Protein 3M86 (pdb70)

Solvent-accessible surface area: 12672 Å² total; per-residue (Å²): 126,101,160,66,31,88,39,98,4,36,57,186,60,50,141,33,81,35,125,6,57,103,76,8,30,0,48,0,48,0,111,8,34,66,107,49,40,33,48,14,106,35,56,35,37,22,79,14,0,36,44,57,86,56,43,98,123,73,46,83,52,82,76,73,137,66,36,87,34,9,29,38,27,0,18,0,103,7,93,111,83,32,114,9,64,0,122,4,13,29,36,91,120,102,83,76,51,56,69,59,117,151,63,5,34,1,40,0,40,4,98,126,102,170,63,35,82,38,82,4,39,42,89,59,37,149,36,76,37,128,7,58,79,102,8,35,0,48,1,46,0,140,17,73,56,104,50,39,30,44,12,77,43,53,40,50,49,74,17,1,39,68,65,88,69,39,101,86,51,61,183,120,56,39,17,33,8,0,20,0,111,2,78,106,96,36,101,14,56,0,118,5,6,29,34,94,108,238,60,134,43,138,101,53,117,105,69,1,42,2,34,0,39,4,228

Structure (mmCIF, N/CA/C/O backbone):
data_3M86
#
_entry.id   3M86
#
_cell.length_a   56.523
_cell.length_b   60.122
_cell.length_c   61.350
_cell.angle_alpha   90.000
_cell.angle_beta   90.000
_cell.angle_gamma   90.000
#
_symmetry.space_group_name_H-M   'P 2 21 21'
#
loop_
_entity.id
_entity.type
_entity.pdbx_description
1 polymer Amoebiasin-2
2 non-polymer 'CHLORIDE ION'
3 non-polymer 'PENTAETHYLENE GLYCOL'
4 non-polymer 'SULFATE ION'
5 water water
#
loop_
_atom_site.group_PDB
_atom_site.id
_atom_site.type_symbol
_atom_site.label_atom_id
_atom_site.label_alt_id
_atom_site.label_comp_id
_atom_site.label_asym_id
_atom_site.label_entity_id
_atom_site.label_seq_id
_atom_site.pdbx_PDB_ins_code
_atom_site.Cartn_x
_atom_site.Cartn_y
_atom_site.Cartn_z
_atom_site.occupancy
_atom_site.B_iso_or_equiv
_atom_site.auth_seq_id
_atom_site.auth_comp_id
_atom_site.auth_asym_id
_atom_site.auth_atom_id
_atom_site.pdbx_PDB_model_num
ATOM 1 N N . GLY A 1 1 ? -48.079 23.658 8.746 1.00 38.78 -4 GLY A N 1
ATOM 2 C CA . GLY A 1 1 ? -46.995 22.717 8.539 1.00 38.34 -4 GLY A CA 1
ATOM 3 C C . GLY A 1 1 ? -47.451 21.275 8.659 1.00 38.05 -4 GLY A C 1
ATOM 4 O O . GLY A 1 1 ? -48.506 21.001 9.234 1.00 37.92 -4 GLY A O 1
ATOM 5 N N . PRO A 1 2 ? -46.660 20.342 8.103 1.00 30.15 -3 PRO A N 1
ATOM 6 C CA . PRO A 1 2 ? -46.969 18.915 8.196 1.00 25.96 -3 PRO A CA 1
ATOM 7 C C . PRO A 1 2 ? -46.307 18.250 9.398 1.00 24.55 -3 PRO A C 1
ATOM 8 O O . PRO A 1 2 ? -45.509 18.872 10.114 1.00 21.61 -3 PRO A O 1
ATOM 12 N N . HIS A 1 3 ? -46.654 16.989 9.629 1.00 23.07 -2 HIS A N 1
ATOM 13 C CA . HIS A 1 3 ? -45.983 16.194 10.648 1.00 24.62 -2 HIS A CA 1
ATOM 14 C C . HIS A 1 3 ? -44.486 16.250 10.374 1.00 28.39 -2 HIS A C 1
ATOM 15 O O . HIS A 1 3 ? -43.670 16.500 11.264 1.00 25.32 -2 HIS A O 1
ATOM 22 N N . MET A 1 4 ? -44.153 16.037 9.110 1.00 15.38 -1 MET A N 1
ATOM 23 C CA . MET A 1 4 ? -42.792 15.996 8.625 1.00 13.87 -1 MET A CA 1
ATOM 24 C C . MET A 1 4 ? -42.828 16.022 7.096 1.00 12.50 -1 MET A C 1
ATOM 25 O O . MET A 1 4 ? -43.865 15.755 6.491 1.00 13.78 -1 MET A O 1
ATOM 30 N N . ALA A 1 5 ? -41.706 16.370 6.482 1.00 11.02 17 ALA A N 1
ATOM 31 C CA . ALA A 1 5 ? -41.595 16.371 5.031 1.00 9.92 17 ALA A CA 1
ATOM 32 C C . ALA A 1 5 ? -40.357 15.618 4.627 1.00 9.80 17 ALA A C 1
ATOM 33 O O . ALA A 1 5 ? -39.357 15.615 5.353 1.00 11.19 17 ALA A O 1
ATOM 35 N N . ILE A 1 6 ? -40.439 14.962 3.475 1.00 9.04 18 ILE A N 1
ATOM 36 C CA . ILE A 1 6 ? -39.291 14.281 2.895 1.00 9.70 18 ILE A CA 1
ATOM 37 C C . ILE A 1 6 ? -38.887 15.078 1.668 1.00 10.68 18 ILE A C 1
ATOM 38 O O . ILE A 1 6 ? -39.718 15.331 0.793 1.00 10.21 18 ILE A O 1
ATOM 43 N N . HIS A 1 7 ? -37.628 15.503 1.615 1.00 9.68 19 HIS A N 1
ATOM 44 C CA . HIS A 1 7 ? -37.182 16.348 0.513 1.00 8.96 19 HIS A CA 1
ATOM 45 C C . HIS A 1 7 ? -36.289 15.557 -0.406 1.00 8.61 19 HIS A C 1
ATOM 46 O O . HIS A 1 7 ? -35.305 14.986 0.045 1.00 11.56 19 HIS A O 1
ATOM 53 N N . ILE A 1 8 ? -36.642 15.532 -1.690 1.00 8.15 20 ILE A N 1
ATOM 54 C CA . ILE A 1 8 ? -35.907 14.710 -2.650 1.00 8.78 20 ILE A CA 1
ATOM 55 C C . ILE A 1 8 ? -34.904 15.580 -3.402 1.00 12.27 20 ILE A C 1
ATOM 56 O O . ILE A 1 8 ? -35.256 16.642 -3.927 1.00 12.48 20 ILE A O 1
ATOM 61 N N . LEU A 1 9 ? -33.648 15.146 -3.418 1.00 9.66 21 LEU A N 1
ATOM 62 C CA . L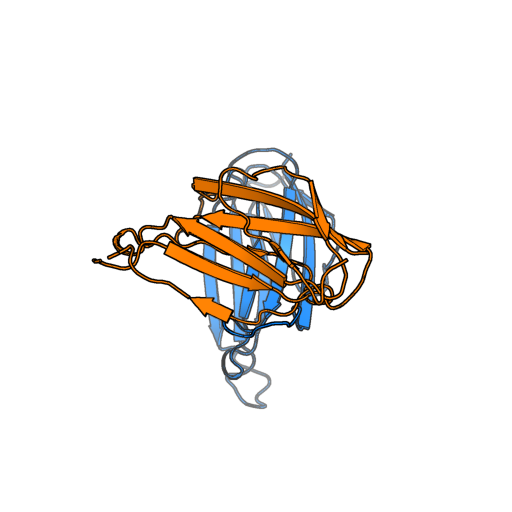EU A 1 9 ? -32.609 15.876 -4.140 1.00 8.09 21 LEU A CA 1
ATOM 63 C C . LEU A 1 9 ? -32.043 14.970 -5.216 1.00 9.42 21 LEU A C 1
ATOM 64 O O . LEU A 1 9 ? -31.794 13.791 -4.970 1.00 10.85 21 LEU A O 1
ATOM 69 N N . THR A 1 10 ? -31.857 15.528 -6.414 1.00 9.94 22 THR A N 1
ATOM 70 C CA . THR A 1 10 ? -31.263 14.787 -7.518 1.00 11.00 22 THR A CA 1
ATOM 71 C C . THR A 1 10 ? -30.085 15.558 -8.103 1.00 13.71 22 THR A C 1
ATOM 72 O O . THR A 1 10 ? -29.704 16.606 -7.593 1.00 11.33 22 THR A O 1
ATOM 76 N N . GLU A 1 11 ? -29.516 15.044 -9.184 1.00 11.16 23 GLU A N 1
ATOM 77 C CA . GLU A 1 11 ? -28.414 15.721 -9.856 1.00 13.22 23 GLU A CA 1
ATOM 78 C C . GLU A 1 11 ? -28.820 17.136 -10.244 1.00 14.49 23 GLU A C 1
ATOM 79 O O . GLU A 1 11 ? -27.989 18.043 -10.303 1.00 16.47 23 GLU A O 1
ATOM 85 N N . LYS A 1 12 ? -30.102 17.315 -10.521 1.00 11.89 24 LYS A N 1
ATOM 86 C CA . LYS A 1 12 ? -30.588 18.593 -11.033 1.00 13.73 24 LYS A CA 1
ATOM 87 C C . LYS A 1 12 ? -30.573 19.710 -9.990 1.00 18.84 24 LYS A C 1
ATOM 88 O O . LYS A 1 12 ? -30.635 20.894 -10.350 1.00 22.64 24 LYS A O 1
ATOM 94 N N . GLU A 1 13 ? -30.489 19.338 -8.714 1.00 14.76 25 GLU A N 1
ATOM 95 C CA . GLU A 1 13 ? -30.496 20.297 -7.602 1.00 14.08 25 GLU A CA 1
ATOM 96 C C . GLU A 1 13 ? -29.099 20.659 -7.108 1.00 13.31 25 GLU A C 1
ATOM 97 O O . GLU A 1 13 ? -28.933 21.208 -6.031 1.00 15.93 25 GLU A O 1
ATOM 103 N N . ASP A 1 14 ? -28.088 20.358 -7.914 1.00 13.97 26 ASP A N 1
ATOM 104 C CA . ASP A 1 14 ? -26.726 20.774 -7.596 1.00 13.85 26 ASP A CA 1
ATOM 105 C C . ASP A 1 14 ? -26.712 22.257 -7.209 1.00 18.83 26 ASP A C 1
ATOM 106 O O . ASP A 1 14 ? -27.290 23.094 -7.900 1.00 20.60 26 ASP A O 1
ATOM 111 N N . HIS A 1 15 ? -26.043 22.553 -6.099 1.00 16.11 27 HIS A N 1
ATOM 112 C CA . HIS A 1 15 ? -25.888 23.914 -5.574 1.00 16.54 27 HIS A CA 1
ATOM 113 C C . HIS A 1 15 ? -27.142 24.511 -4.934 1.00 20.50 27 HIS A C 1
ATOM 114 O O . HIS A 1 15 ? -27.159 25.696 -4.583 1.00 20.95 27 HIS A O 1
ATOM 121 N N . ALA A 1 16 ? -28.184 23.700 -4.775 1.00 18.16 28 ALA A N 1
ATOM 122 C CA . ALA A 1 16 ? -29.410 24.160 -4.126 1.00 17.61 28 ALA A CA 1
ATOM 123 C C . ALA A 1 16 ? -29.182 24.403 -2.645 1.00 20.18 28 ALA A C 1
ATOM 124 O O . ALA A 1 16 ? -28.291 23.801 -2.043 1.00 18.21 28 ALA A O 1
ATOM 126 N N . THR A 1 17 ? -29.982 25.301 -2.072 1.00 17.37 29 THR A N 1
ATOM 127 C CA . THR A 1 17 ? -30.079 25.426 -0.618 1.00 20.89 29 THR A CA 1
ATOM 128 C C . THR A 1 17 ? -31.468 24.997 -0.178 1.00 20.19 29 THR A C 1
ATOM 129 O O . THR A 1 17 ? -32.477 25.491 -0.689 1.00 22.90 29 THR A O 1
ATOM 133 N N . LEU A 1 18 ? -31.506 24.060 0.765 1.00 17.52 30 LEU A N 1
ATOM 134 C CA . LEU A 1 18 ? -32.740 23.481 1.252 1.00 21.32 30 LEU A CA 1
ATOM 135 C C . LEU A 1 18 ? -32.926 23.884 2.705 1.00 13.51 30 LEU A C 1
ATOM 136 O O . LEU A 1 18 ? -32.019 23.712 3.513 1.00 19.20 30 LEU A O 1
ATOM 141 N N . HIS A 1 19 ? -34.098 24.404 3.037 1.00 16.58 31 HIS A N 1
ATOM 142 C CA . HIS A 1 19 ? -34.444 24.649 4.423 1.00 21.75 31 HIS A CA 1
ATOM 143 C C . HIS A 1 19 ? -35.429 23.573 4.857 1.00 21.38 31 HIS A C 1
ATOM 144 O O . HIS A 1 19 ? -36.507 23.438 4.278 1.00 24.23 31 HIS A O 1
ATOM 151 N N . ILE A 1 20 ? -35.040 22.794 5.861 1.00 12.78 32 ILE A N 1
ATOM 152 C CA . ILE A 1 20 ? -35.873 21.706 6.352 1.00 11.63 32 ILE A CA 1
ATOM 153 C C . ILE A 1 20 ? -36.095 21.824 7.851 1.00 17.21 32 ILE A C 1
ATOM 154 O O . ILE A 1 20 ? -35.411 22.588 8.533 1.00 18.51 32 ILE A O 1
ATOM 159 N N A SER A 1 21 ? -37.080 21.092 8.360 0.75 16.16 33 SER A N 1
ATOM 160 N N B SER A 1 21 ? -37.066 21.069 8.352 0.25 16.55 33 SER A N 1
ATOM 161 C CA A SER A 1 21 ? -37.357 21.078 9.790 0.75 17.56 33 SER A CA 1
ATOM 162 C CA B SER A 1 21 ? -37.362 21.036 9.775 0.25 17.48 33 SER A CA 1
ATOM 163 C C A SER A 1 21 ? -36.621 19.915 10.461 0.75 14.13 33 SER A C 1
ATOM 164 C C B SER A 1 21 ? -36.562 19.931 10.456 0.25 15.25 33 SER A C 1
ATOM 165 O O A SER A 1 21 ? -36.193 18.967 9.799 0.75 13.55 33 SER A O 1
ATOM 166 O O B SER A 1 21 ? -36.034 19.034 9.796 0.25 13.97 33 SER A O 1
ATOM 171 N N . PHE A 1 22 ? -36.478 20.005 11.781 1.00 17.17 34 PHE A N 1
ATOM 172 C CA . PHE A 1 22 ? -35.748 19.019 12.577 1.00 16.62 34 PHE A CA 1
ATOM 173 C C . PHE A 1 22 ? -36.221 17.589 12.344 1.00 15.98 34 PHE A C 1
ATOM 174 O O . PHE A 1 22 ? -35.412 16.659 12.325 1.00 20.10 34 PHE A O 1
ATOM 182 N N . ASN A 1 23 ? -37.522 17.399 12.151 1.00 17.23 35 ASN A N 1
ATOM 183 C CA . ASN A 1 23 ? -38.037 16.043 12.001 1.00 20.38 35 ASN A CA 1
ATOM 184 C C . ASN A 1 23 ? -38.245 15.625 10.553 1.00 21.88 35 ASN A C 1
ATOM 185 O O . ASN A 1 23 ? -38.905 14.626 10.276 1.00 22.24 35 ASN A O 1
ATOM 190 N N . ASP A 1 24 ? -37.660 16.385 9.636 1.00 10.79 36 ASP A N 1
ATOM 191 C CA . ASP A 1 24 ? -37.750 16.072 8.201 1.00 10.07 36 ASP A CA 1
ATOM 192 C C . ASP A 1 24 ? -36.729 15.007 7.786 1.00 11.34 36 ASP A C 1
ATOM 193 O O . ASP A 1 24 ? -35.887 14.594 8.597 1.00 15.05 36 ASP A O 1
ATOM 198 N N . LEU A 1 25 ? -36.809 14.567 6.530 1.00 9.59 37 LEU A N 1
ATOM 199 C CA . LEU A 1 25 ? -35.839 13.640 5.961 1.00 10.85 37 LEU A CA 1
ATOM 200 C C . LEU A 1 25 ? -35.357 14.159 4.624 1.00 12.86 37 LEU A C 1
ATOM 201 O O . LEU A 1 25 ? -36.128 14.778 3.895 1.00 13.46 37 LEU A O 1
ATOM 206 N N . ILE A 1 26 ? -34.090 13.900 4.307 1.00 8.16 38 ILE A N 1
ATOM 207 C CA . ILE A 1 26 ? -33.550 14.183 2.979 1.00 8.22 38 ILE A CA 1
ATOM 208 C C . ILE A 1 26 ? -33.345 12.868 2.259 1.00 11.28 38 ILE A C 1
ATOM 209 O O . ILE A 1 26 ? -32.791 11.929 2.828 1.00 10.99 38 ILE A O 1
ATOM 214 N N . LYS A 1 27 ? -33.827 12.795 1.022 1.00 9.19 39 LYS A N 1
ATOM 215 C CA . LYS A 1 27 ? -33.599 11.616 0.181 1.00 7.60 39 LYS A CA 1
ATOM 216 C C . LYS A 1 27 ? -32.889 12.055 -1.079 1.00 9.14 39 LYS A C 1
ATOM 217 O O . LYS A 1 27 ? -33.476 12.721 -1.922 1.00 11.18 39 LYS A O 1
ATOM 223 N N . ILE A 1 28 ? -31.618 11.679 -1.193 1.00 8.11 40 ILE A N 1
ATOM 224 C CA . ILE A 1 28 ? -30.812 11.984 -2.364 1.00 6.80 40 ILE A CA 1
ATOM 225 C C . ILE A 1 28 ? -30.954 10.793 -3.297 1.00 9.28 40 ILE A C 1
ATOM 226 O O . ILE A 1 28 ? -30.617 9.667 -2.926 1.00 11.39 40 ILE A O 1
ATOM 231 N N . GLN A 1 29 ? -31.465 11.044 -4.495 1.00 7.35 41 GLN A N 1
ATOM 232 C CA . GLN A 1 29 ? -31.765 9.984 -5.451 1.00 8.84 41 GLN A CA 1
ATOM 233 C C . GLN A 1 29 ? -31.010 10.280 -6.739 1.00 8.29 41 GLN A C 1
ATOM 234 O O . GLN A 1 29 ? -31.301 11.268 -7.417 1.00 11.70 41 GLN A O 1
ATOM 240 N N . LEU A 1 30 ? -30.022 9.439 -7.032 1.00 7.68 42 LEU A N 1
ATOM 241 C CA . LEU A 1 30 ? -29.091 9.689 -8.131 1.00 7.24 42 LEU A CA 1
ATOM 242 C C . LEU A 1 30 ? -29.020 8.468 -9.022 1.00 9.68 42 LEU A C 1
ATOM 243 O O . LEU A 1 30 ? -29.214 7.348 -8.566 1.00 13.59 42 LEU A O 1
ATOM 248 N N . ARG A 1 31 ? -28.719 8.669 -10.298 1.00 6.77 43 ARG A N 1
ATOM 249 C CA . ARG A 1 31 ? -28.477 7.522 -11.161 1.00 7.23 43 ARG A CA 1
ATOM 250 C C . ARG A 1 31 ? -27.006 7.124 -11.085 1.00 8.78 43 ARG A C 1
ATOM 251 O O . ARG A 1 31 ? -26.116 7.946 -10.864 1.00 9.99 43 ARG A O 1
ATOM 259 N N . THR A 1 32 ? -26.757 5.846 -11.294 1.00 9.28 44 THR A N 1
ATOM 260 C CA . THR A 1 32 ? -25.415 5.310 -11.152 1.00 8.74 44 THR A CA 1
ATOM 261 C C . THR A 1 32 ? -25.265 4.081 -12.038 1.00 12.43 44 THR A C 1
ATOM 262 O O . THR A 1 32 ? -26.259 3.471 -12.428 1.00 12.97 44 THR A O 1
ATOM 266 N N . ASN A 1 33 ? -24.028 3.747 -12.402 1.00 10.63 45 ASN A N 1
ATOM 267 C CA . ASN A 1 33 ? -23.764 2.580 -13.256 1.00 10.00 45 ASN A CA 1
ATOM 268 C C . ASN A 1 33 ? -22.673 1.730 -12.656 1.00 12.18 45 ASN A C 1
ATOM 269 O O . ASN A 1 33 ? -21.505 1.874 -12.999 1.00 15.03 45 ASN A O 1
ATOM 274 N N . PRO A 1 34 ? -23.057 0.826 -11.747 1.00 15.46 46 PRO A N 1
ATOM 275 C CA . PRO A 1 34 ? -22.093 0.040 -10.969 1.00 18.74 46 PRO A CA 1
ATOM 276 C C . PRO A 1 34 ? -21.208 -0.838 -11.840 1.00 23.62 46 PRO A C 1
ATOM 277 O O . PRO A 1 34 ? -20.110 -1.194 -11.419 1.00 25.12 46 PRO A O 1
ATOM 281 N N . SER A 1 35 ? -21.682 -1.185 -13.030 1.00 15.58 47 SER A N 1
ATOM 282 C CA . SER A 1 35 ? -20.929 -2.078 -13.918 1.00 23.29 47 SER A CA 1
ATOM 283 C C . SER A 1 35 ? -19.610 -1.453 -14.387 1.00 30.25 47 SER A C 1
ATOM 284 O O . SER A 1 35 ? -18.747 -2.140 -14.947 1.00 34.14 47 SER A O 1
ATOM 287 N N . THR A 1 36 ? -19.460 -0.154 -14.141 1.00 19.42 48 THR A N 1
ATOM 288 C CA . THR A 1 36 ? -18.284 0.603 -14.563 1.00 19.86 48 THR A CA 1
ATOM 289 C C . THR A 1 36 ? -17.276 0.801 -13.440 1.00 17.86 48 THR A C 1
ATOM 290 O O . THR A 1 36 ? -16.183 1.325 -13.652 1.00 23.51 48 THR A O 1
ATOM 294 N N . GLY A 1 37 ? -17.644 0.401 -12.233 1.00 18.15 49 GLY A N 1
ATOM 295 C CA . GLY A 1 37 ? -16.761 0.604 -11.103 1.00 15.88 49 GLY A CA 1
ATOM 296 C C . GLY A 1 37 ? -16.919 1.953 -10.431 1.00 18.19 49 GLY A C 1
ATOM 297 O O . GLY A 1 37 ? -16.301 2.188 -9.392 1.00 17.38 49 GLY A O 1
ATOM 298 N N . TYR A 1 38 ? -17.730 2.840 -11.009 1.00 14.77 50 TYR A N 1
ATOM 299 C CA . TYR A 1 38 ? -18.006 4.135 -10.375 1.00 13.63 50 TYR A CA 1
ATOM 300 C C . TYR A 1 38 ? -19.060 4.008 -9.290 1.00 14.33 50 TYR A C 1
ATOM 301 O O . TYR A 1 38 ? -19.933 3.137 -9.351 1.00 15.53 50 TYR A O 1
ATOM 310 N N . ALA A 1 39 ? -18.973 4.885 -8.297 1.00 13.55 51 ALA A N 1
ATOM 311 C CA . ALA A 1 39 ? -20.016 4.983 -7.279 1.00 14.14 51 ALA A CA 1
ATOM 312 C C . ALA A 1 39 ? -20.023 6.389 -6.710 1.00 11.45 51 ALA A C 1
ATOM 313 O O . ALA A 1 39 ? -19.017 7.096 -6.771 1.00 16.11 51 ALA A O 1
ATOM 315 N N . TRP A 1 40 ? -21.165 6.799 -6.168 1.00 8.97 52 TRP A N 1
ATOM 316 C CA . TRP A 1 40 ? -21.258 8.088 -5.512 1.00 9.44 52 TRP A CA 1
ATOM 317 C C . TRP A 1 40 ? -20.681 7.959 -4.121 1.00 14.49 52 TRP A C 1
ATOM 318 O O . TRP A 1 40 ? -20.945 6.982 -3.421 1.00 15.64 52 TRP A O 1
ATOM 329 N N . ASN A 1 41 ? -19.859 8.928 -3.738 1.00 13.07 53 ASN A N 1
ATOM 330 C CA . ASN A 1 41 ? -19.332 8.974 -2.381 1.00 13.66 53 ASN A CA 1
ATOM 331 C C . ASN A 1 41 ? -19.917 10.214 -1.743 1.00 16.03 53 ASN A C 1
ATOM 332 O O . ASN A 1 41 ? -19.920 11.278 -2.359 1.00 21.34 53 ASN A O 1
ATOM 337 N N . ILE A 1 42 ? -20.429 10.087 -0.526 1.00 14.98 54 ILE A N 1
ATOM 338 C CA . ILE A 1 42 ? -21.035 11.232 0.146 1.00 12.46 54 ILE A CA 1
ATOM 339 C C . ILE A 1 42 ? -20.213 11.722 1.337 1.00 16.94 54 ILE A C 1
ATOM 340 O O . ILE A 1 42 ? -19.657 10.929 2.109 1.00 21.38 54 ILE A O 1
ATOM 345 N N . GLU A 1 43 ? -20.115 13.041 1.456 1.00 14.86 55 GLU A N 1
ATOM 346 C CA . GLU A 1 43 ? -19.479 13.669 2.600 1.00 18.24 55 GLU A CA 1
ATOM 347 C C . GLU A 1 43 ? -20.524 14.539 3.262 1.00 17.43 55 GLU A C 1
ATOM 348 O O . GLU A 1 43 ? -21.122 15.410 2.626 1.00 18.45 55 GLU A O 1
ATOM 350 N N . TYR A 1 44 ? -20.771 14.284 4.537 1.00 19.45 56 TYR A N 1
ATOM 351 C CA . TYR A 1 44 ? -21.714 15.094 5.289 1.00 16.17 56 TYR A CA 1
ATOM 352 C C . TYR A 1 44 ? -21.265 15.128 6.739 1.00 17.39 56 TYR A C 1
ATOM 353 O O . TYR A 1 44 ? -20.459 14.293 7.174 1.00 22.24 56 TYR A O 1
ATOM 362 N N . PRO A 1 45 ? -21.751 16.119 7.494 1.00 23.11 57 PRO A N 1
ATOM 363 C CA . PRO A 1 45 ? -21.381 16.230 8.907 1.00 25.17 57 PRO A CA 1
ATOM 364 C C . PRO A 1 45 ? -22.073 15.143 9.722 1.00 22.81 57 PRO A C 1
ATOM 365 O O . PRO A 1 45 ? -23.304 15.157 9.835 1.00 18.35 57 PRO A O 1
ATOM 369 N N . THR A 1 46 ? -21.296 14.210 10.268 1.00 23.11 58 THR A N 1
ATOM 370 C CA . THR A 1 46 ? -21.868 13.080 10.996 1.00 21.29 58 THR A CA 1
ATOM 371 C C . THR A 1 46 ? -22.377 13.479 12.375 1.00 23.75 58 THR A C 1
ATOM 372 O O . THR A 1 46 ? -23.100 12.718 13.016 1.00 25.46 58 THR A O 1
ATOM 376 N N . ASP A 1 47 ? -22.002 14.663 12.843 1.00 18.32 59 ASP A N 1
ATOM 377 C CA . ASP A 1 47 ? -22.572 15.141 14.091 1.00 17.94 59 ASP A CA 1
ATOM 378 C C . ASP A 1 47 ? -23.974 15.709 13.845 1.00 20.86 59 ASP A C 1
ATOM 379 O O . ASP A 1 47 ? -24.745 15.860 14.784 1.00 23.30 59 ASP A O 1
ATOM 384 N N . THR A 1 48 ? -24.309 15.996 12.586 1.00 17.02 60 THR A N 1
ATOM 385 C CA . THR A 1 48 ? -25.568 16.688 12.274 1.00 16.11 60 THR A CA 1
ATOM 386 C C . THR A 1 48 ? -26.614 15.825 11.566 1.00 15.42 60 THR A C 1
ATOM 387 O O . THR A 1 48 ? -27.815 16.070 11.725 1.00 15.22 60 THR A O 1
ATOM 391 N N . PHE A 1 49 ? -26.164 14.835 10.791 1.00 11.87 61 PHE A N 1
ATOM 392 C CA . PHE A 1 49 ? -27.064 13.882 10.149 1.00 12.99 61 PHE A CA 1
ATOM 393 C C . PHE A 1 49 ? -26.758 12.442 10.505 1.00 14.77 61 PHE A C 1
ATOM 394 O O . PHE A 1 49 ? -25.595 12.058 10.683 1.00 17.08 61 PHE A O 1
ATOM 402 N N A SER A 1 50 ? -27.805 11.633 10.607 0.47 13.11 62 SER A N 1
ATOM 403 N N B SER A 1 50 ? -27.813 11.638 10.575 0.53 13.71 62 SER A N 1
ATOM 404 C CA A SER A 1 50 ? -27.636 10.186 10.628 0.47 14.30 62 SER A CA 1
ATOM 405 C CA B SER A 1 50 ? -27.692 10.187 10.642 0.53 15.08 62 SER A CA 1
ATOM 406 C C A SER A 1 50 ? -28.038 9.595 9.280 0.47 16.27 62 SER A C 1
ATOM 407 C C B SER A 1 50 ? -28.080 9.565 9.300 0.53 16.39 62 SER A C 1
ATOM 408 O O A SER A 1 50 ? -28.928 10.105 8.605 0.47 15.46 62 SER A O 1
ATOM 409 O O B SER A 1 50 ? -29.015 10.020 8.648 0.53 15.52 62 SER A O 1
ATOM 414 N N . LEU A 1 51 ? -27.357 8.524 8.888 1.00 14.92 63 LEU A N 1
ATOM 415 C CA . LEU A 1 51 ? -27.690 7.794 7.663 1.00 18.52 63 LEU A CA 1
ATOM 416 C C . LEU A 1 51 ? -28.830 6.858 8.015 1.00 28.01 63 LEU A C 1
ATOM 417 O O . LEU A 1 51 ? -28.637 5.871 8.722 1.00 38.01 63 LEU A O 1
ATOM 422 N N . SER A 1 52 ? -30.024 7.173 7.543 1.00 13.88 64 SER A N 1
ATOM 423 C CA . SER A 1 52 ? -31.189 6.385 7.890 1.00 13.74 64 SER A CA 1
ATOM 424 C C . SER A 1 52 ? -31.301 5.183 6.949 1.00 16.46 64 SER A C 1
ATOM 425 O O . SER A 1 52 ? -31.715 4.101 7.347 1.00 17.97 64 SER A O 1
ATOM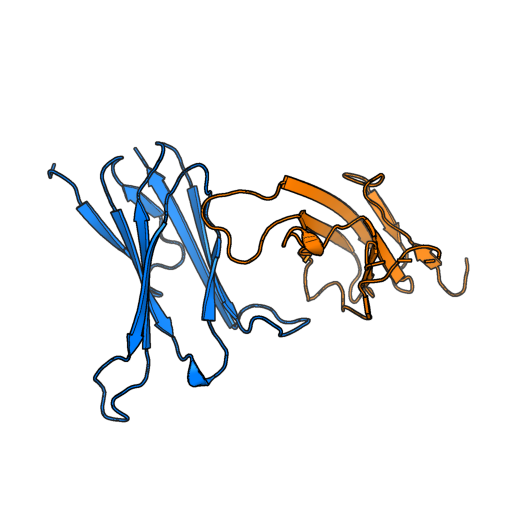 428 N N . GLN A 1 53 ? -30.908 5.373 5.700 1.00 12.98 65 GLN A N 1
ATOM 429 C CA . GLN A 1 53 ? -30.961 4.276 4.743 1.00 10.32 65 GLN A CA 1
ATOM 430 C C . GLN A 1 53 ? -30.064 4.599 3.549 1.00 9.83 65 GLN A C 1
ATOM 431 O O . GLN A 1 53 ? -29.956 5.754 3.132 1.00 11.03 65 GLN A O 1
ATOM 437 N N . ASP A 1 54 ? -29.385 3.584 3.033 1.00 8.36 66 ASP A N 1
ATOM 438 C CA . ASP A 1 54 ? -28.598 3.732 1.825 1.00 9.91 66 ASP A CA 1
ATOM 439 C C . ASP A 1 54 ? -28.908 2.517 0.960 1.00 10.23 66 ASP A C 1
ATOM 440 O O . ASP A 1 54 ? -28.819 1.370 1.418 1.00 9.64 66 ASP A O 1
ATOM 445 N N . THR A 1 55 ? -29.310 2.777 -0.279 1.00 9.05 67 THR A N 1
ATOM 446 C CA . THR A 1 55 ? -29.753 1.730 -1.193 1.00 9.54 67 THR A CA 1
ATOM 447 C C . THR A 1 55 ? -29.184 1.926 -2.579 1.00 11.17 67 THR A C 1
ATOM 448 O O . THR A 1 55 ? -29.035 3.064 -3.058 1.00 10.73 67 THR A O 1
ATOM 452 N N . ILE A 1 56 ? -28.878 0.818 -3.241 1.00 9.01 68 ILE A N 1
ATOM 453 C CA . ILE A 1 56 ? -28.672 0.839 -4.690 1.00 10.00 68 ILE A CA 1
ATOM 454 C C . ILE A 1 56 ? -29.627 -0.183 -5.281 1.00 12.88 68 ILE A C 1
ATOM 455 O O . ILE A 1 56 ? -29.752 -1.299 -4.779 1.00 12.64 68 ILE A O 1
ATOM 460 N N . LYS A 1 57 ? -30.349 0.225 -6.314 1.00 11.57 69 LYS A N 1
ATOM 461 C CA . LYS A 1 57 ? -31.405 -0.600 -6.893 1.00 12.75 69 LYS A CA 1
ATOM 462 C C . LYS A 1 57 ? -31.276 -0.594 -8.400 1.00 21.50 69 LYS A C 1
ATOM 463 O O . LYS A 1 57 ? -31.011 0.442 -9.011 1.00 15.54 69 LYS A O 1
ATOM 469 N N . ALA A 1 58 ? -31.459 -1.761 -9.009 1.00 19.98 70 ALA A N 1
ATOM 470 C CA . ALA A 1 58 ? -31.445 -1.844 -10.458 1.00 26.65 70 ALA A CA 1
ATOM 471 C C . ALA A 1 58 ? -32.747 -1.242 -10.980 1.00 33.90 70 ALA A C 1
ATOM 472 O O . ALA A 1 58 ? -33.822 -1.534 -10.457 1.00 34.70 70 ALA A O 1
ATOM 474 N N . GLU A 1 59 ? -32.657 -0.384 -11.990 1.00 123.23 71 GLU A N 1
ATOM 475 C CA . GLU A 1 59 ? -33.856 0.241 -12.538 1.00 118.55 71 GLU A CA 1
ATOM 476 C C . GLU A 1 59 ? -34.406 -0.555 -13.718 1.00 118.12 71 GLU A C 1
ATOM 477 O O . GLU A 1 59 ? -33.642 -1.108 -14.510 1.00 115.33 71 GLU A O 1
ATOM 483 N N . PRO A 1 60 ? -35.741 -0.613 -13.833 1.00 120.67 72 PRO A N 1
ATOM 484 C CA . PRO A 1 60 ? -36.499 -1.387 -14.823 1.00 120.70 72 PRO A CA 1
ATOM 485 C C . PRO A 1 60 ? -36.210 -0.982 -16.269 1.00 121.73 72 PRO A C 1
ATOM 486 O O . PRO A 1 60 ? -35.833 -1.831 -17.078 1.00 120.59 72 PRO A O 1
ATOM 488 N N . HIS A 1 61 ? -36.388 0.297 -16.582 1.00 122.91 73 HIS A N 1
ATOM 489 C CA . HIS A 1 61 ? -36.264 0.780 -17.955 1.00 122.65 73 HIS A CA 1
ATOM 490 C C . HIS A 1 61 ? -35.356 2.012 -18.035 1.00 122.67 73 HIS A C 1
ATOM 491 O O . HIS A 1 61 ? -34.834 2.462 -17.015 1.00 121.20 73 HIS A O 1
ATOM 493 N N . PRO A 1 62 ? -35.156 2.558 -19.248 1.00 124.04 74 PRO A N 1
ATOM 494 C CA . PRO A 1 62 ? -35.647 2.191 -20.581 1.00 124.53 74 PRO A CA 1
ATOM 495 C C . PRO A 1 62 ? -35.017 0.898 -21.084 1.00 125.70 74 PRO A C 1
ATOM 496 O O . PRO A 1 62 ? -33.796 0.747 -21.033 1.00 126.39 74 PRO A O 1
ATOM 498 N N . SER A 1 63 ? -35.850 -0.023 -21.559 1.00 125.42 75 SER A N 1
ATOM 499 C CA . SER A 1 63 ? -35.378 -1.307 -22.064 1.00 123.27 75 SER A CA 1
ATOM 500 C C . SER A 1 63 ? -35.542 -1.403 -23.579 1.00 122.05 75 SER A C 1
ATOM 501 O O . SER A 1 63 ? -36.579 -1.848 -24.071 1.00 119.12 75 SER A O 1
ATOM 503 N N . GLY A 1 64 ? -34.515 -0.986 -24.313 1.00 124.07 76 GLY A N 1
ATOM 504 C CA . GLY A 1 64 ? -33.298 -0.474 -23.709 1.00 125.81 76 GLY A CA 1
ATOM 505 C C . GLY A 1 64 ? -32.346 -1.583 -23.310 1.00 126.75 76 GLY A C 1
ATOM 506 O O . GLY A 1 64 ? -31.774 -2.255 -24.168 1.00 129.56 76 GLY A O 1
ATOM 507 N N . MET A 1 65 ? -32.175 -1.774 -22.004 1.00 123.86 77 MET A N 1
ATOM 508 C CA . MET A 1 65 ? -31.311 -2.833 -21.488 1.00 121.90 77 MET A CA 1
ATOM 509 C C . MET A 1 65 ? -31.869 -3.470 -20.215 1.00 121.09 77 MET A C 1
ATOM 510 O O . MET A 1 65 ? -31.329 -4.461 -19.721 1.00 120.40 77 MET A O 1
ATOM 515 N N . VAL A 1 66 ? -32.951 -2.895 -19.696 1.00 120.64 78 VAL A N 1
ATOM 516 C CA . VAL A 1 66 ? -33.647 -3.442 -18.533 1.00 120.42 78 VAL A CA 1
ATOM 517 C C . VAL A 1 66 ? -32.694 -3.919 -17.436 1.00 121.82 78 VAL A C 1
ATOM 518 O O . VAL A 1 66 ? -32.411 -5.112 -17.324 1.00 120.42 78 VAL A O 1
ATOM 520 N N . GLY A 1 67 ? -32.211 -2.981 -16.627 1.00 123.41 79 GLY A N 1
ATOM 521 C CA . GLY A 1 67 ? -31.282 -3.290 -15.554 1.00 125.07 79 GLY A CA 1
ATOM 522 C C . GLY A 1 67 ? -30.262 -2.180 -15.388 1.00 128.25 79 GLY A C 1
ATOM 523 O O . GLY A 1 67 ? -29.529 -2.124 -14.401 1.00 121.89 79 GLY A O 1
ATOM 524 N N . PHE A 1 68 ? -30.228 -1.295 -16.377 1.00 44.10 80 PHE A N 1
ATOM 525 C CA . PHE A 1 68 ? -29.336 -0.143 -16.396 1.00 39.79 80 PHE A CA 1
ATOM 526 C C . PHE A 1 68 ? -30.162 1.086 -16.765 1.00 38.13 80 PHE A C 1
ATOM 527 O O . PHE A 1 68 ? -31.053 0.997 -17.614 1.00 44.04 80 PHE A O 1
ATOM 535 N N . PRO A 1 69 ? -29.893 2.232 -16.116 1.00 25.24 81 PRO A N 1
ATOM 536 C CA . PRO A 1 69 ? -28.900 2.378 -15.048 1.00 19.47 81 PRO A CA 1
ATOM 537 C C . PRO A 1 69 ? -29.455 1.889 -13.722 1.00 25.60 81 PRO A C 1
ATOM 538 O O . PRO A 1 69 ? -30.518 1.268 -13.650 1.00 33.21 81 PRO A O 1
ATOM 542 N N . SER A 1 70 ? -28.726 2.185 -12.663 1.00 12.74 82 SER A N 1
ATOM 543 C CA . SER A 1 70 ? -29.213 1.871 -11.333 1.00 12.04 82 SER A CA 1
ATOM 544 C C . SER A 1 70 ? -29.520 3.179 -10.627 1.00 14.85 82 SER A C 1
ATOM 545 O O . SER A 1 70 ? -29.167 4.269 -11.110 1.00 12.80 82 SER A O 1
ATOM 548 N N . ILE A 1 71 ? -30.186 3.061 -9.490 1.00 11.10 83 ILE A N 1
ATOM 549 C CA . ILE A 1 71 ? -30.521 4.208 -8.673 1.00 10.35 83 ILE A CA 1
ATOM 550 C C . ILE A 1 71 ? -29.855 4.085 -7.322 1.00 10.78 83 ILE A C 1
ATOM 551 O O . ILE A 1 71 ? -29.978 3.052 -6.655 1.00 12.47 83 ILE A O 1
ATOM 556 N N . ARG A 1 72 ? -29.155 5.145 -6.925 1.00 8.85 84 ARG A N 1
ATOM 557 C CA . ARG A 1 72 ? -28.584 5.251 -5.581 1.00 9.08 84 ARG A CA 1
ATOM 558 C C . ARG A 1 72 ? -29.467 6.161 -4.759 1.00 8.59 84 ARG A C 1
ATOM 559 O O . ARG A 1 72 ? -29.788 7.262 -5.184 1.00 9.77 84 ARG A O 1
ATOM 567 N N . GLU A 1 73 ? -29.884 5.707 -3.588 1.00 8.81 85 GLU A N 1
ATOM 568 C CA . GLU A 1 73 ? -30.729 6.543 -2.768 1.00 8.85 85 GLU A CA 1
ATOM 569 C C . GLU A 1 73 ? -30.147 6.582 -1.374 1.00 9.56 85 GLU A C 1
ATOM 570 O O . GLU A 1 73 ? -29.962 5.544 -0.740 1.00 11.11 85 GLU A O 1
ATOM 576 N N . ILE A 1 74 ? -29.840 7.788 -0.914 1.00 8.28 86 ILE A N 1
ATOM 577 C CA . ILE A 1 74 ? -29.248 7.975 0.401 1.00 7.88 86 ILE A CA 1
ATOM 578 C C . ILE A 1 74 ? -30.217 8.820 1.205 1.00 8.04 86 ILE A C 1
ATOM 579 O O . ILE A 1 74 ? -30.575 9.919 0.790 1.00 10.45 86 ILE A O 1
ATOM 584 N N . GLN A 1 75 ? -30.666 8.297 2.338 1.00 9.81 87 GLN A N 1
ATOM 585 C CA . GLN A 1 75 ? -31.600 9.045 3.168 1.00 9.26 87 GLN A CA 1
ATOM 586 C C . GLN A 1 75 ? -30.909 9.526 4.429 1.00 11.35 87 GLN A C 1
ATOM 587 O O . GLN A 1 75 ? -30.260 8.734 5.127 1.00 14.53 87 GLN A O 1
ATOM 593 N N . LEU A 1 76 ? -31.049 10.820 4.724 1.00 7.63 88 LEU A N 1
ATOM 594 C CA . LEU A 1 76 ? -30.401 11.413 5.892 1.00 8.58 88 LEU A CA 1
ATOM 595 C C . LEU A 1 76 ? -31.423 12.024 6.834 1.00 8.92 88 LEU A C 1
ATOM 596 O O . LEU A 1 76 ? -32.343 12.726 6.402 1.00 11.47 88 LEU A O 1
ATOM 601 N N . LYS A 1 77 ? -31.252 11.762 8.116 1.00 7.99 89 LYS A N 1
ATOM 602 C CA . LYS A 1 77 ? -32.174 12.306 9.100 1.00 8.78 89 LYS A CA 1
ATOM 603 C C . LYS A 1 77 ? -31.400 13.244 10.005 1.00 9.39 89 LYS A C 1
ATOM 604 O O . LYS A 1 77 ? -30.361 12.878 10.523 1.00 9.24 89 LYS A O 1
ATOM 610 N N . PRO A 1 78 ? -31.904 14.462 10.214 1.00 8.40 90 PRO A N 1
ATOM 611 C CA . PRO A 1 78 ? -31.177 15.367 11.113 1.00 10.37 90 PRO A CA 1
ATOM 612 C C . PRO A 1 78 ? -30.998 14.802 12.524 1.00 13.19 90 PRO A C 1
ATOM 613 O O . PRO A 1 78 ? -31.933 14.235 13.098 1.00 15.60 90 PRO A O 1
ATOM 617 N N . LEU A 1 79 ? -29.789 14.949 13.063 1.00 9.93 91 LEU A N 1
ATOM 618 C CA . LEU A 1 79 ? -29.534 14.650 14.467 1.00 12.07 91 LEU A CA 1
ATOM 619 C C . LEU A 1 79 ? -29.607 15.912 15.303 1.00 11.76 91 LEU A C 1
ATOM 620 O O . LEU A 1 79 ? -29.942 15.861 16.493 1.00 11.77 91 LEU A O 1
ATOM 625 N N . LYS A 1 80 ? -29.263 17.039 14.682 1.00 12.59 92 LYS A N 1
ATOM 626 C CA . LYS A 1 80 ? -29.207 18.325 15.375 1.00 11.17 92 LYS A CA 1
ATOM 627 C C . LYS A 1 80 ? -29.682 19.427 14.446 1.00 10.21 92 LYS A C 1
ATOM 628 O O . LYS A 1 80 ? -29.652 19.274 13.215 1.00 13.66 92 LYS A O 1
ATOM 634 N N . VAL A 1 81 ? -30.118 20.541 15.017 1.00 10.85 93 VAL A N 1
ATOM 635 C CA . VAL A 1 81 ? -30.418 21.703 14.183 1.00 12.70 93 VAL A CA 1
ATOM 636 C C . VAL A 1 81 ? -29.086 22.358 13.822 1.00 15.62 93 VAL A C 1
ATOM 637 O O . VAL A 1 81 ? -28.070 22.142 14.497 1.00 16.24 93 VAL A O 1
ATOM 641 N N . GLY A 1 82 ? -29.078 23.145 12.749 1.00 15.94 94 GLY A N 1
ATOM 642 C CA . GLY A 1 82 ? -27.853 23.802 12.330 1.00 18.83 94 GLY A CA 1
ATOM 643 C C . GLY A 1 82 ? -27.790 23.970 10.829 1.00 16.71 94 GLY A C 1
ATOM 644 O O . GLY A 1 82 ? -28.779 23.756 10.137 1.00 16.64 94 GLY A O 1
ATOM 645 N N A THR A 1 83 ? -26.626 24.360 10.320 0.53 17.94 95 THR A N 1
ATOM 646 N N B THR A 1 83 ? -26.622 24.380 10.341 0.47 17.93 95 THR A N 1
ATOM 647 C CA A THR A 1 83 ? -26.447 24.524 8.880 0.53 14.92 95 THR A CA 1
ATOM 648 C CA B THR A 1 83 ? -26.381 24.525 8.911 0.47 17.83 95 THR A CA 1
ATOM 649 C C A THR A 1 83 ? -25.309 23.637 8.380 0.53 17.73 95 THR A C 1
ATOM 650 C C B THR A 1 83 ? -25.369 23.482 8.467 0.47 18.86 95 THR A C 1
ATOM 651 O O A THR A 1 83 ? -24.247 23.559 9.005 0.53 22.28 95 THR A O 1
ATOM 652 O O B THR A 1 83 ? -24.439 23.150 9.209 0.47 21.19 95 THR A O 1
ATOM 659 N N . THR A 1 84 ? -25.553 22.957 7.262 1.00 16.70 96 THR A N 1
ATOM 660 C CA . THR A 1 84 ? -24.673 21.913 6.762 1.00 16.86 96 THR A CA 1
ATOM 661 C C . THR A 1 84 ? -24.399 22.051 5.280 1.00 15.99 96 THR A C 1
ATOM 662 O O . THR A 1 84 ? -25.119 22.735 4.551 1.00 15.84 96 THR A O 1
ATOM 666 N N . THR A 1 85 ? -23.342 21.379 4.844 1.00 15.69 97 THR A N 1
ATOM 667 C CA . THR A 1 85 ? -23.082 21.188 3.431 1.00 14.38 97 THR A CA 1
ATOM 668 C C . THR A 1 85 ? -22.950 19.695 3.203 1.00 17.70 97 THR A C 1
ATOM 669 O O . THR A 1 85 ? -22.271 19.010 3.967 1.00 20.14 97 THR A O 1
ATOM 673 N N . ILE A 1 86 ? -23.590 19.201 2.149 1.00 12.49 98 ILE A N 1
ATOM 674 C CA . ILE A 1 86 ? -23.473 17.801 1.748 1.00 11.60 98 ILE A CA 1
ATOM 675 C C . ILE A 1 86 ? -22.783 17.806 0.386 1.00 15.25 98 ILE A C 1
ATOM 676 O O . ILE A 1 86 ? -23.197 18.542 -0.512 1.00 17.29 98 ILE A O 1
ATOM 681 N N . LYS A 1 87 ? -21.720 17.021 0.241 1.00 13.46 99 LYS A N 1
ATOM 682 C CA . LYS A 1 87 ? -21.026 16.931 -1.042 1.00 14.57 99 LYS A CA 1
ATOM 683 C C . LYS A 1 87 ? -21.007 15.493 -1.538 1.00 15.60 99 LYS A C 1
ATOM 684 O O . LYS A 1 87 ? -20.772 14.568 -0.761 1.00 16.43 99 LYS A O 1
ATOM 690 N N . LEU A 1 88 ? -21.265 15.307 -2.829 1.00 13.50 100 LEU A N 1
ATOM 691 C CA . LEU A 1 88 ? -21.195 13.971 -3.434 1.00 13.77 100 LEU A CA 1
ATOM 692 C C . LEU A 1 88 ? -20.206 14.003 -4.590 1.00 16.42 100 LEU A C 1
ATOM 693 O O . LEU A 1 88 ? -20.131 14.989 -5.321 1.00 18.72 100 LEU A O 1
ATOM 698 N N . GLY A 1 89 ? -19.466 12.919 -4.766 1.00 13.68 101 GLY A N 1
ATOM 699 C CA . GLY A 1 89 ? -18.600 12.783 -5.923 1.00 14.34 101 GLY A CA 1
ATOM 700 C C . GLY A 1 89 ? -18.832 11.432 -6.561 1.00 16.60 101 GLY A C 1
ATOM 701 O O . GLY A 1 89 ? -18.984 10.438 -5.863 1.00 15.16 101 GLY A O 1
ATOM 702 N N . TYR A 1 90 ? -18.883 11.398 -7.889 1.00 12.08 102 TYR A N 1
ATOM 703 C CA . TYR A 1 90 ? -19.026 10.137 -8.598 1.00 11.85 102 TYR A CA 1
ATOM 704 C C . TYR A 1 90 ? -17.648 9.747 -9.080 1.00 15.31 102 TYR A C 1
ATOM 705 O O . TYR A 1 90 ? -17.093 10.392 -9.968 1.00 17.87 102 TYR A O 1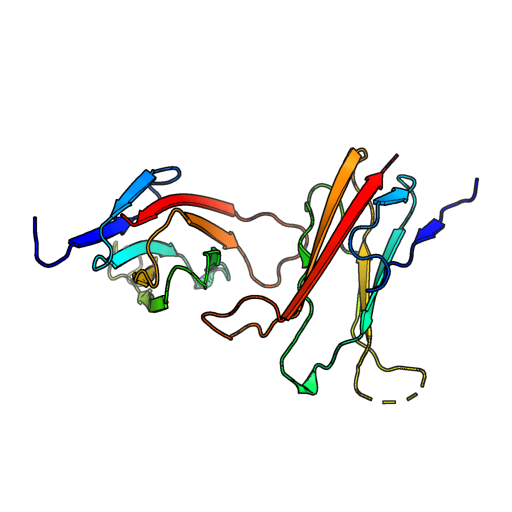
ATOM 714 N N . SER A 1 91 ? -17.085 8.700 -8.488 1.00 13.71 103 SER A N 1
ATOM 715 C CA . SER A 1 91 ? -15.704 8.323 -8.779 1.00 17.04 103 SER A CA 1
ATOM 716 C C . SER A 1 91 ? -15.446 6.828 -8.649 1.00 25.15 103 SER A C 1
ATOM 717 O O . SER A 1 91 ? -16.310 6.076 -8.204 1.00 20.22 103 SER A O 1
ATOM 720 N N . ARG A 1 92 ? -14.241 6.410 -9.034 1.00 23.45 104 ARG A N 1
ATOM 721 C CA . ARG A 1 92 ? -13.794 5.028 -8.854 1.00 30.90 104 ARG A CA 1
ATOM 722 C C . ARG A 1 92 ? -12.907 4.928 -7.621 1.00 32.61 104 ARG A C 1
ATOM 723 O O . ARG A 1 92 ? -11.902 5.624 -7.523 1.00 35.88 104 ARG A O 1
ATOM 731 N N . PRO A 1 93 ? -13.267 4.035 -6.694 1.00 38.94 105 PRO A N 1
ATOM 732 C CA . PRO A 1 93 ? -12.644 3.897 -5.372 1.00 50.79 105 PRO A CA 1
ATOM 733 C C . PRO A 1 93 ? -11.122 3.839 -5.413 1.00 59.54 105 PRO A C 1
ATOM 734 O O . PRO A 1 93 ? -10.464 4.666 -4.782 1.00 65.50 105 PRO A O 1
ATOM 738 N N . TRP A 1 94 ? -10.572 2.874 -6.143 1.00 62.39 106 TRP A N 1
ATOM 739 C CA . TRP A 1 94 ? -9.131 2.642 -6.127 1.00 60.86 106 TRP A CA 1
ATOM 740 C C . TRP A 1 94 ? -8.370 3.423 -7.201 1.00 55.66 106 TRP A C 1
ATOM 741 O O . TRP A 1 94 ? -7.156 3.265 -7.343 1.00 56.69 106 TRP A O 1
ATOM 743 N N . GLU A 1 95 ? -9.077 4.261 -7.954 1.00 41.48 107 GLU A N 1
ATOM 744 C CA . GLU A 1 95 ? -8.430 5.072 -8.983 1.00 37.57 107 GLU A CA 1
ATOM 745 C C . GLU A 1 95 ? -7.543 6.137 -8.341 1.00 43.66 107 GLU A C 1
ATOM 746 O O . GLU A 1 95 ? -7.942 6.787 -7.372 1.00 50.18 107 GLU A O 1
ATOM 752 N N . LYS A 1 96 ? -6.343 6.313 -8.884 1.00 48.39 108 LYS A N 1
ATOM 753 C CA . LYS A 1 96 ? -5.381 7.259 -8.320 1.00 47.57 108 LYS A CA 1
ATOM 754 C C . LYS A 1 96 ? -5.118 8.438 -9.258 1.00 52.54 108 LYS A C 1
ATOM 755 O O . LYS A 1 96 ? -4.979 8.262 -10.469 1.00 55.93 108 LYS A O 1
ATOM 757 N N . GLY A 1 97 ? -5.060 9.638 -8.687 1.00 57.85 109 GLY A N 1
ATOM 758 C CA . GLY A 1 97 ? -4.719 10.836 -9.438 1.00 64.97 109 GLY A CA 1
ATOM 759 C C . GLY A 1 97 ? -5.831 11.399 -10.307 1.00 61.77 109 GLY A C 1
ATOM 760 O O . GLY A 1 97 ? -5.562 12.068 -11.308 1.00 62.85 109 GLY A O 1
ATOM 761 N N . LYS A 1 98 ? -7.078 11.139 -9.927 1.00 53.92 110 LYS A N 1
ATOM 762 C CA . LYS A 1 98 ? -8.221 11.602 -10.707 1.00 50.96 110 LYS A CA 1
ATOM 763 C C . LYS A 1 98 ? -9.277 12.283 -9.842 1.00 48.26 110 LYS A C 1
ATOM 764 O O . LYS A 1 98 ? -9.508 11.890 -8.698 1.00 55.45 110 LYS A O 1
ATOM 766 N N . GLU A 1 99 ? -9.919 13.307 -10.397 1.00 39.75 111 GLU A N 1
ATOM 767 C CA . GLU A 1 99 ? -11.040 13.956 -9.726 1.00 36.17 111 GLU A CA 1
ATOM 768 C C . GLU A 1 99 ? -12.347 13.275 -10.131 1.00 29.73 111 GLU A C 1
ATOM 769 O O . GLU A 1 99 ? -12.409 12.611 -11.169 1.00 32.55 111 GLU A O 1
ATOM 771 N N . PRO A 1 100 ? -13.396 13.427 -9.309 1.00 29.96 112 PRO A N 1
ATOM 772 C CA . PRO A 1 100 ? -14.678 12.799 -9.641 1.00 22.40 112 PRO A CA 1
ATOM 773 C C . PRO A 1 100 ? -15.185 13.255 -11.004 1.00 29.00 112 PRO A C 1
ATOM 774 O O . PRO A 1 100 ? -14.968 14.406 -11.387 1.00 32.39 112 PRO A O 1
ATOM 778 N N . LEU A 1 101 ? -15.856 12.364 -11.724 1.00 25.63 113 LEU A N 1
ATOM 779 C CA . LEU A 1 101 ? -16.433 12.718 -13.016 1.00 28.56 113 LEU A CA 1
ATOM 780 C C . LEU A 1 101 ? -17.458 13.812 -12.849 1.00 25.89 113 LEU A C 1
ATOM 781 O O . LEU A 1 101 ? -17.583 14.695 -13.694 1.00 29.79 113 LEU A O 1
ATOM 786 N N . ARG A 1 102 ? -18.207 13.737 -11.752 1.00 19.89 114 ARG A N 1
ATOM 787 C CA . ARG A 1 102 ? -19.266 14.685 -11.486 1.00 21.05 114 ARG A CA 1
ATOM 788 C C . ARG A 1 102 ? -19.269 14.932 -9.990 1.00 20.08 114 ARG A C 1
ATOM 789 O O . ARG A 1 102 ? -19.024 14.014 -9.204 1.00 19.93 114 ARG A O 1
ATOM 797 N N . SER A 1 103 ? -19.516 16.174 -9.592 1.00 18.06 115 SER A N 1
ATOM 798 C CA . SER A 1 103 ? -19.621 16.509 -8.184 1.00 20.61 115 SER A CA 1
ATOM 799 C C . SER A 1 103 ? -20.952 17.191 -7.949 1.00 19.79 115 SER A C 1
ATOM 800 O O . SER A 1 103 ? -21.451 17.901 -8.820 1.00 24.84 115 SER A O 1
ATOM 803 N N . LEU A 1 104 ? -21.532 16.968 -6.774 1.00 13.71 116 LEU A N 1
ATOM 804 C CA . LEU A 1 104 ? -22.762 17.649 -6.393 1.00 13.19 116 LEU A CA 1
ATOM 805 C C . LEU A 1 104 ? -22.560 18.281 -5.024 1.00 16.38 116 LEU A C 1
ATOM 806 O O . LEU A 1 104 ? -21.872 17.719 -4.173 1.00 17.93 116 LEU A O 1
ATOM 811 N N . THR A 1 105 ? -23.148 19.454 -4.825 1.00 13.47 117 THR A N 1
ATOM 812 C CA . THR A 1 105 ? -23.072 20.137 -3.543 1.00 16.60 117 THR A CA 1
ATOM 813 C C . THR A 1 105 ? -24.464 20.610 -3.157 1.00 17.09 117 THR A C 1
ATOM 814 O O . THR A 1 105 ? -25.180 21.186 -3.976 1.00 17.75 117 THR A O 1
ATOM 818 N N . TYR A 1 106 ? -24.861 20.348 -1.917 1.00 14.54 118 TYR A N 1
ATOM 819 C CA . TYR A 1 106 ? -26.121 20.863 -1.411 1.00 11.02 118 TYR A CA 1
ATOM 820 C C . TYR A 1 106 ? -25.898 21.565 -0.065 1.00 14.44 118 TYR A C 1
ATOM 821 O O . TYR A 1 106 ? -25.123 21.104 0.762 1.00 16.60 118 TYR A O 1
ATOM 830 N N . SER A 1 107 ? -26.591 22.674 0.147 1.00 13.52 119 SER A N 1
ATOM 831 C CA . SER A 1 107 ? -26.569 23.361 1.426 1.00 14.65 119 SER A CA 1
ATOM 832 C C . SER A 1 107 ? -27.893 23.080 2.116 1.00 16.11 119 SER A C 1
ATOM 833 O O . SER A 1 107 ? -28.955 23.281 1.535 1.00 17.63 119 SER A O 1
ATOM 836 N N . VAL A 1 108 ? -27.838 22.592 3.348 1.00 14.39 120 VAL A N 1
ATOM 837 C CA . VAL A 1 108 ? -29.059 22.248 4.050 1.00 12.44 120 VAL A CA 1
ATOM 838 C C . VAL A 1 108 ? -29.111 22.947 5.401 1.00 17.61 120 VAL A C 1
ATOM 839 O O . VAL A 1 108 ? -28.225 22.773 6.235 1.00 19.63 120 VAL A O 1
ATOM 843 N N . VAL A 1 109 ? -30.135 23.768 5.591 1.00 11.44 121 VAL A N 1
ATOM 844 C CA . VAL A 1 109 ? -30.363 24.440 6.855 1.00 12.86 121 VAL A CA 1
ATOM 845 C C . VAL A 1 109 ? -31.458 23.698 7.597 1.00 17.95 121 VAL A C 1
ATOM 846 O O . VAL A 1 109 ? -32.577 23.571 7.103 1.00 17.36 121 VAL A O 1
ATOM 850 N N . ILE A 1 110 ? -31.121 23.193 8.776 1.00 12.84 122 ILE A N 1
ATOM 851 C CA . ILE A 1 110 ? -32.071 22.495 9.630 1.00 13.38 122 ILE A CA 1
ATOM 852 C C . ILE A 1 110 ? -32.541 23.450 10.717 1.00 16.12 122 ILE A C 1
ATOM 853 O O . ILE A 1 110 ? -31.805 23.778 11.659 1.00 14.34 122 ILE A O 1
ATOM 858 N N . ARG A 1 111 ? -33.783 23.905 10.587 1.00 16.64 123 ARG A N 1
ATOM 859 C CA . ARG A 1 111 ? -34.291 24.954 11.459 1.00 15.64 123 ARG A CA 1
ATOM 860 C C . ARG A 1 111 ? -35.200 24.370 12.520 1.00 23.33 123 ARG A C 1
ATOM 861 O O . ARG A 1 111 ? -35.674 23.245 12.388 1.00 35.85 123 ARG A O 1
ATOM 864 N N . GLY B 1 1 ? 22.179 24.902 -3.449 1.00 35.42 -4 GLY B N 1
ATOM 865 C CA . GLY B 1 1 ? 21.041 24.001 -3.467 1.00 33.99 -4 GLY B CA 1
ATOM 866 C C . GLY B 1 1 ? 21.402 22.606 -3.942 1.00 31.54 -4 GLY B C 1
ATOM 867 O O . GLY B 1 1 ? 22.375 22.422 -4.676 1.00 29.47 -4 GLY B O 1
ATOM 868 N N . PRO B 1 2 ? 20.618 21.607 -3.517 1.00 23.05 -3 PRO B N 1
ATOM 869 C CA . PRO B 1 2 ? 20.864 20.217 -3.901 1.00 17.31 -3 PRO B CA 1
ATOM 870 C C . PRO B 1 2 ? 20.191 19.871 -5.222 1.00 20.53 -3 PRO B C 1
ATOM 871 O O . PRO B 1 2 ? 19.438 20.678 -5.793 1.00 22.38 -3 PRO B O 1
ATOM 875 N N . HIS B 1 3 ? 20.480 18.670 -5.709 1.00 13.92 -2 HIS B N 1
ATOM 876 C CA . HIS B 1 3 ? 19.799 18.129 -6.869 1.00 14.76 -2 HIS B CA 1
ATOM 877 C C . HIS B 1 3 ? 18.304 18.120 -6.583 1.00 17.35 -2 HIS B C 1
ATOM 878 O O . HIS B 1 3 ? 17.488 18.504 -7.429 1.00 20.29 -2 HIS B O 1
ATOM 885 N N . MET B 1 4 ? 17.960 17.700 -5.369 1.00 14.36 -1 MET B N 1
ATOM 8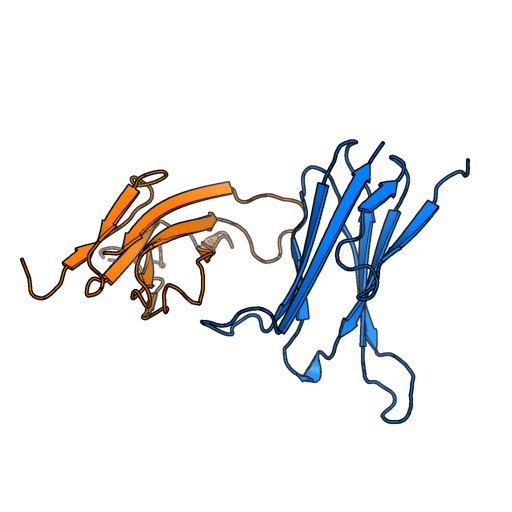86 C CA . MET B 1 4 ? 16.593 17.684 -4.883 1.00 13.53 -1 MET B CA 1
ATOM 887 C C . MET B 1 4 ? 16.624 17.376 -3.395 1.00 13.78 -1 MET B C 1
ATOM 888 O O . MET B 1 4 ? 17.654 16.955 -2.870 1.00 12.24 -1 MET B O 1
ATOM 893 N N . ALA B 1 5 ? 15.507 17.595 -2.719 1.00 9.47 17 ALA B N 1
ATOM 894 C CA . ALA B 1 5 ? 15.369 17.206 -1.319 1.00 7.76 17 ALA B CA 1
ATOM 895 C C . ALA B 1 5 ? 14.114 16.394 -1.127 1.00 10.38 17 ALA B C 1
ATOM 896 O O . ALA B 1 5 ? 13.111 16.595 -1.825 1.00 10.02 17 ALA B O 1
ATOM 898 N N . ILE B 1 6 ? 14.173 15.478 -0.166 1.00 8.21 18 ILE B N 1
ATOM 899 C CA . ILE B 1 6 ? 13.025 14.664 0.193 1.00 10.12 18 ILE B CA 1
ATOM 900 C C . ILE B 1 6 ? 12.638 15.066 1.601 1.00 8.08 18 ILE B C 1
ATOM 901 O O . ILE B 1 6 ? 13.455 14.983 2.517 1.00 9.54 18 ILE B O 1
ATOM 906 N N . HIS B 1 7 ? 11.407 15.543 1.772 1.00 7.14 19 HIS B N 1
ATOM 907 C CA . HIS B 1 7 ? 10.973 16.067 3.057 1.00 6.35 19 HIS B CA 1
ATOM 908 C C . HIS B 1 7 ? 10.090 15.059 3.749 1.00 8.66 19 HIS B C 1
ATOM 909 O O . HIS B 1 7 ? 9.107 14.626 3.173 1.00 9.42 19 HIS B O 1
ATOM 916 N N . ILE B 1 8 ? 10.436 14.705 4.985 1.00 8.85 20 ILE B N 1
ATOM 917 C CA . ILE B 1 8 ? 9.671 13.715 5.732 1.00 10.09 20 ILE B CA 1
ATOM 918 C C . ILE B 1 8 ? 8.698 14.411 6.661 1.00 11.68 20 ILE B C 1
ATOM 919 O O . ILE B 1 8 ? 9.110 15.177 7.544 1.00 12.95 20 ILE B O 1
ATOM 924 N N A LEU B 1 9 ? 7.410 14.143 6.476 0.64 8.84 21 LEU B N 1
ATOM 925 N N B LEU B 1 9 ? 7.408 14.161 6.460 0.36 9.24 21 LEU B N 1
ATOM 926 C CA A LEU B 1 9 ? 6.392 14.708 7.350 0.64 10.68 21 LEU B CA 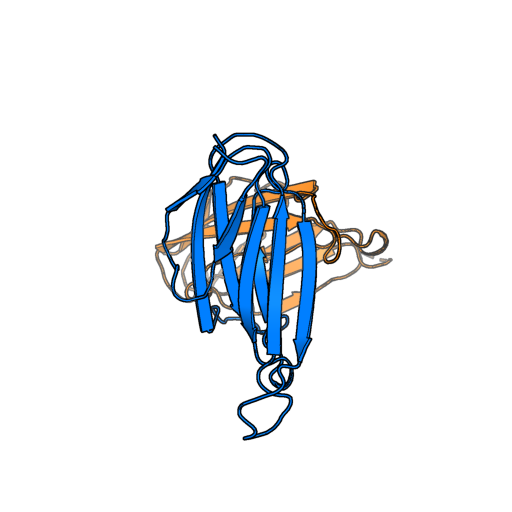1
ATOM 927 C CA B LEU B 1 9 ? 6.382 14.700 7.345 0.36 10.91 21 LEU B CA 1
ATOM 928 C C A LEU B 1 9 ? 5.799 13.604 8.202 0.64 11.23 21 LEU B C 1
ATOM 929 C C B LEU B 1 9 ? 5.817 13.590 8.210 0.36 11.08 21 LEU B C 1
ATOM 930 O O A LEU B 1 9 ? 5.460 12.529 7.686 0.64 12.15 21 LEU B O 1
ATOM 931 O O B LEU B 1 9 ? 5.512 12.501 7.714 0.36 11.84 21 LEU B O 1
ATOM 940 N N . THR B 1 10 ? 5.681 13.872 9.501 1.00 8.68 22 THR B N 1
ATOM 941 C CA . THR B 1 10 ? 5.102 12.914 10.434 1.00 10.14 22 THR B CA 1
ATOM 942 C C . THR B 1 10 ? 3.950 13.561 11.192 1.00 13.23 22 THR B C 1
ATOM 943 O O . THR B 1 10 ? 3.539 14.676 10.880 1.00 13.38 22 THR B O 1
ATOM 947 N N . GLU B 1 11 ? 3.427 12.852 12.185 1.00 13.06 23 GLU B N 1
ATOM 948 C CA . GLU B 1 11 ? 2.353 13.394 13.017 1.00 13.70 23 GLU B CA 1
ATOM 949 C C . GLU B 1 11 ? 2.798 14.681 13.707 1.00 17.52 23 GLU B C 1
ATOM 950 O O . GLU B 1 11 ? 1.981 15.567 13.986 1.00 16.50 23 GLU B O 1
ATOM 956 N N . LYS B 1 12 ? 4.091 14.773 13.997 1.00 15.23 24 LYS B N 1
ATOM 957 C CA . LYS B 1 12 ? 4.637 15.929 14.709 1.00 22.13 24 LYS B CA 1
ATOM 958 C C . LYS B 1 12 ? 4.565 17.243 13.914 1.00 21.75 24 LYS B C 1
ATOM 959 O O . LYS B 1 12 ? 4.667 18.329 14.488 1.00 23.10 24 LYS B O 1
ATOM 961 N N . GLU B 1 13 ? 4.384 17.140 12.599 1.00 14.56 25 GLU B N 1
ATOM 962 C CA . GLU B 1 13 ? 4.335 18.308 11.726 1.00 17.15 25 GLU B CA 1
ATOM 963 C C . GLU B 1 13 ? 2.912 18.777 11.450 1.00 12.16 25 GLU B C 1
ATOM 964 O O . GLU B 1 13 ? 2.688 19.600 10.570 1.00 14.44 25 GLU B O 1
ATOM 970 N N . ASP B 1 14 ? 1.955 18.251 12.212 1.00 14.36 26 ASP B N 1
ATOM 971 C CA . ASP B 1 14 ? 0.571 18.701 12.120 1.00 17.18 26 ASP B CA 1
ATOM 972 C C . ASP B 1 14 ? 0.543 20.224 12.194 1.00 15.01 26 ASP B C 1
ATOM 973 O O . ASP B 1 14 ? 1.170 20.813 13.067 1.00 17.05 26 ASP B O 1
ATOM 978 N N . HIS B 1 15 ? -0.153 20.845 11.242 1.00 15.74 27 HIS B N 1
ATOM 979 C CA . HIS B 1 15 ? -0.325 22.295 11.174 1.00 16.23 27 HIS B CA 1
ATOM 980 C C . HIS B 1 15 ? 0.929 23.077 10.775 1.00 15.49 27 HIS B C 1
ATOM 981 O O . HIS B 1 15 ? 0.933 24.306 10.809 1.00 23.10 27 HIS B O 1
ATOM 988 N N . ALA B 1 16 ? 1.981 22.373 10.381 1.00 13.23 28 ALA B N 1
ATOM 989 C CA . ALA B 1 16 ? 3.199 23.025 9.923 1.00 14.50 28 ALA B CA 1
ATOM 990 C C . ALA B 1 16 ? 3.022 23.581 8.522 1.00 15.92 28 ALA B C 1
ATOM 991 O O . ALA B 1 16 ? 2.167 23.125 7.770 1.00 16.66 28 ALA B O 1
ATOM 993 N N . THR B 1 17 ? 3.830 24.577 8.181 1.00 13.67 29 THR B N 1
ATOM 994 C CA . THR B 1 17 ? 3.996 24.980 6.783 1.00 13.02 29 THR B CA 1
ATOM 995 C C . THR B 1 17 ? 5.350 24.499 6.312 1.00 14.11 29 THR B C 1
ATOM 996 O O . THR B 1 17 ? 6.375 24.778 6.947 1.00 17.87 29 THR B O 1
ATOM 1000 N N . LEU B 1 18 ? 5.347 23.759 5.212 1.00 10.70 30 LEU B N 1
ATOM 1001 C CA . LEU B 1 18 ? 6.570 23.224 4.645 1.00 13.05 30 LEU B CA 1
ATOM 1002 C C . LEU B 1 18 ? 6.871 23.925 3.335 1.00 13.92 30 LEU B C 1
ATOM 1003 O O . LEU B 1 18 ? 6.040 23.920 2.424 1.00 13.75 30 LEU B O 1
ATOM 1008 N N . HIS B 1 19 ? 8.065 24.503 3.236 1.00 10.59 31 HIS B N 1
ATOM 1009 C CA . HIS B 1 19 ? 8.513 25.135 1.997 1.00 10.27 31 HIS B CA 1
ATOM 1010 C C . HIS B 1 19 ? 9.391 24.180 1.206 1.00 13.85 31 HIS B C 1
ATOM 1011 O O . HIS B 1 19 ? 10.443 23.750 1.686 1.00 17.02 31 HIS B O 1
ATOM 1018 N N . ILE B 1 20 ? 8.947 23.837 0.003 1.00 8.86 32 ILE B N 1
ATOM 1019 C CA . ILE B 1 20 ? 9.717 22.915 -0.827 1.00 9.38 32 ILE B CA 1
ATOM 1020 C C . ILE B 1 20 ? 9.958 23.474 -2.207 1.00 12.58 32 ILE B C 1
ATOM 1021 O O . ILE B 1 20 ? 9.287 24.398 -2.649 1.00 11.87 32 ILE B O 1
ATOM 1026 N N A SER B 1 21 ? 10.945 22.912 -2.892 0.54 9.80 33 SER B N 1
ATOM 1027 N N B SER B 1 21 ? 10.940 22.900 -2.885 0.46 10.06 33 SER B N 1
ATOM 1028 C CA A SER B 1 21 ? 11.172 23.247 -4.285 0.54 11.52 33 SER B CA 1
ATOM 1029 C CA B SER B 1 21 ? 11.198 23.227 -4.272 0.46 11.92 33 SER B CA 1
ATOM 1030 C C A SER B 1 21 ? 10.353 22.329 -5.166 0.54 11.29 33 SER B C 1
ATOM 1031 C C B SER B 1 21 ? 10.366 22.321 -5.169 0.46 11.36 33 SER B C 1
ATOM 1032 O O A SER B 1 21 ? 9.983 21.227 -4.756 0.54 10.81 33 SER B O 1
ATOM 1033 O O B SER B 1 21 ? 9.995 21.217 -4.766 0.46 10.54 33 SER B O 1
ATOM 1038 N N . PHE B 1 22 ? 10.086 22.780 -6.388 1.00 11.49 34 PHE B N 1
ATOM 1039 C CA . PHE B 1 22 ? 9.305 21.988 -7.330 1.00 10.02 34 PHE B CA 1
ATOM 1040 C C . PHE B 1 22 ? 9.895 20.594 -7.588 1.00 11.17 34 PHE B C 1
ATOM 1041 O O . PHE B 1 22 ? 9.152 19.629 -7.763 1.00 14.32 34 PHE B O 1
ATOM 1049 N N A ASN B 1 23 ? 11.223 20.497 -7.583 0.61 13.32 35 ASN B N 1
ATOM 1050 N N B ASN B 1 23 ? 11.220 20.485 -7.616 0.39 13.76 35 ASN B N 1
ATOM 1051 C CA A ASN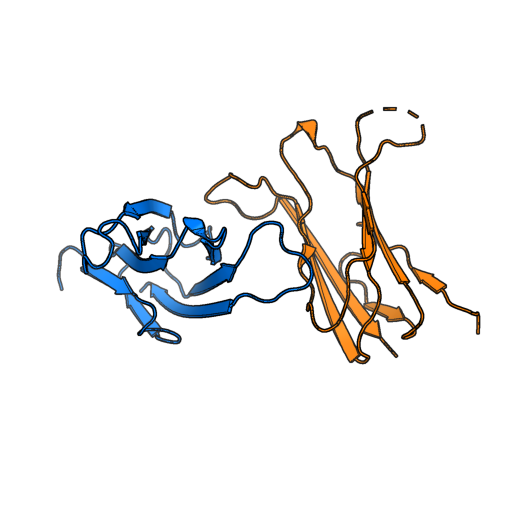 B 1 23 ? 11.908 19.238 -7.876 0.61 16.63 35 ASN B CA 1
ATOM 1052 C CA B ASN B 1 23 ? 11.853 19.194 -7.885 0.39 15.61 35 ASN B CA 1
ATOM 1053 C C A ASN B 1 23 ? 11.939 18.249 -6.702 0.61 12.16 35 ASN B C 1
ATOM 1054 C C B ASN B 1 23 ? 12.127 18.369 -6.628 0.39 13.85 35 ASN B C 1
ATOM 1055 O O A ASN B 1 23 ? 12.450 17.134 -6.835 0.61 12.91 35 ASN B O 1
ATOM 1056 O O B ASN B 1 23 ? 12.988 17.488 -6.626 0.39 13.75 35 ASN B O 1
ATOM 1065 N N . ASP B 1 24 ? 11.396 18.660 -5.558 1.00 10.11 36 ASP B N 1
ATOM 1066 C CA . ASP B 1 24 ? 11.514 17.888 -4.323 1.00 9.87 36 ASP B CA 1
ATOM 1067 C C . ASP B 1 24 ? 10.479 16.758 -4.262 1.00 9.72 36 ASP B C 1
ATOM 1068 O O . ASP B 1 24 ? 9.614 16.646 -5.141 1.00 13.83 36 ASP B O 1
ATOM 1073 N N . LEU B 1 25 ? 10.584 15.920 -3.239 1.00 9.32 37 LEU B N 1
ATOM 1074 C CA . LEU B 1 25 ? 9.566 14.924 -2.948 1.00 9.25 37 LEU B CA 1
ATOM 1075 C C . LEU B 1 25 ? 9.090 15.091 -1.518 1.00 11.56 37 LEU B C 1
ATOM 1076 O O . LEU B 1 25 ? 9.843 15.550 -0.652 1.00 12.38 37 LEU B O 1
ATOM 1081 N N . ILE B 1 26 ? 7.843 14.706 -1.262 1.00 8.17 38 ILE B N 1
ATOM 1082 C CA . ILE B 1 26 ? 7.345 14.645 0.100 1.00 8.75 38 ILE B CA 1
ATOM 1083 C C . ILE B 1 26 ? 7.115 13.188 0.456 1.00 10.34 38 ILE B C 1
ATOM 1084 O O . ILE B 1 26 ? 6.529 12.436 -0.336 1.00 11.49 38 ILE B O 1
ATOM 1089 N N . LYS B 1 27 ? 7.617 12.777 1.614 1.00 8.01 39 LYS B N 1
ATOM 1090 C CA . LYS B 1 27 ? 7.324 11.438 2.136 1.00 7.15 39 LYS B CA 1
ATOM 1091 C C . LYS B 1 27 ? 6.596 11.604 3.460 1.00 12.12 39 LYS B C 1
ATOM 1092 O O . LYS B 1 27 ? 7.179 12.072 4.434 1.00 13.11 39 LYS B O 1
ATOM 1098 N N . ILE B 1 28 ? 5.332 11.207 3.502 1.00 8.07 40 ILE B N 1
ATOM 1099 C CA . ILE B 1 28 ? 4.557 11.276 4.736 1.00 9.02 40 ILE B CA 1
ATOM 1100 C C . ILE B 1 28 ? 4.685 9.922 5.422 1.00 11.43 40 ILE B C 1
ATOM 1101 O O . ILE B 1 28 ? 4.385 8.902 4.816 1.00 13.25 40 ILE B O 1
ATOM 1106 N N . GLN B 1 29 ? 5.195 9.912 6.653 1.00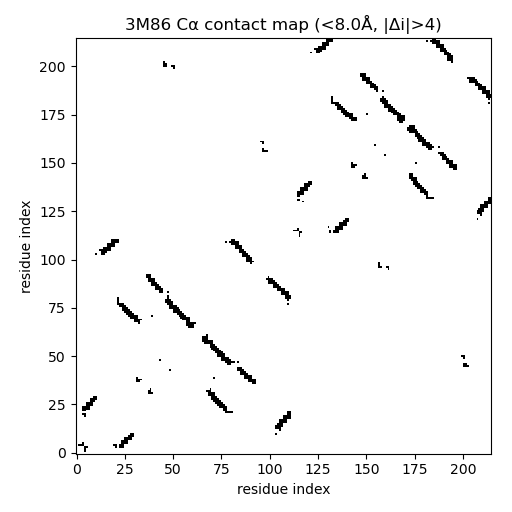 7.63 41 GLN B N 1
ATOM 1107 C CA . GLN B 1 29 ? 5.468 8.661 7.373 1.00 7.99 41 GLN B CA 1
ATOM 1108 C C . GLN B 1 29 ? 4.727 8.695 8.699 1.00 9.23 41 GLN B C 1
ATOM 1109 O O . GLN B 1 29 ? 5.038 9.515 9.577 1.00 11.61 41 GLN B O 1
ATOM 1115 N N . LEU B 1 30 ? 3.720 7.834 8.832 1.00 8.54 42 LEU B N 1
ATOM 1116 C CA . LEU B 1 30 ? 2.851 7.855 10.000 1.00 8.95 42 LEU B CA 1
ATOM 1117 C C . LEU B 1 30 ? 2.734 6.489 10.652 1.00 11.49 42 LEU B C 1
ATOM 1118 O O . LEU B 1 30 ? 2.757 5.458 9.983 1.00 13.89 42 LEU B O 1
ATOM 1123 N N . ARG B 1 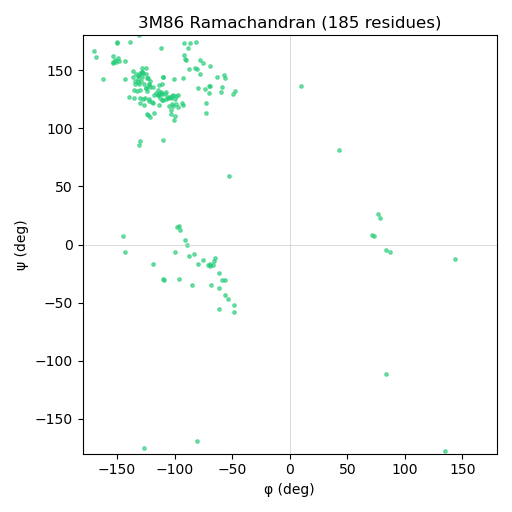31 ? 2.563 6.476 11.968 1.00 9.93 43 ARG B N 1
ATOM 1124 C CA . ARG B 1 31 ? 2.295 5.212 12.633 1.00 10.49 43 ARG B CA 1
ATOM 1125 C C . ARG B 1 31 ? 0.832 4.826 12.426 1.00 12.58 43 ARG B C 1
ATOM 1126 O O . ARG B 1 31 ? -0.049 5.694 12.336 1.00 10.87 43 ARG B O 1
ATOM 1134 N N . THR B 1 32 ? 0.581 3.522 12.333 1.00 11.07 44 THR B N 1
ATOM 1135 C CA . THR B 1 32 ? -0.754 3.016 12.088 1.00 11.60 44 THR B CA 1
ATOM 1136 C C . THR B 1 32 ? -0.903 1.616 12.697 1.00 13.42 44 THR B C 1
ATOM 1137 O O . THR B 1 32 ? 0.092 0.943 12.965 1.00 15.18 44 THR B O 1
ATOM 1141 N N . ASN B 1 33 ? -2.145 1.200 12.943 1.00 13.08 45 ASN B N 1
ATOM 1142 C CA . ASN B 1 33 ? -2.418 -0.146 13.435 1.00 14.58 45 ASN B CA 1
ATOM 1143 C C . ASN B 1 33 ? -3.505 -0.823 12.595 1.00 16.17 45 ASN B C 1
ATOM 1144 O O . ASN B 1 33 ? -4.688 -0.710 12.906 1.00 21.91 45 ASN B O 1
ATOM 1149 N N . PRO B 1 34 ? -3.102 -1.508 11.514 1.00 20.67 46 PRO B N 1
ATOM 1150 C CA . PRO B 1 34 ? -4.093 -2.108 10.611 1.00 30.57 46 PRO B CA 1
ATOM 1151 C C . PRO B 1 34 ? -4.905 -3.228 11.254 1.00 33.59 46 PRO B C 1
ATOM 1152 O O . PRO B 1 34 ? -5.933 -3.615 10.698 1.00 39.33 46 PRO B O 1
ATOM 1156 N N . SER B 1 35 ? -4.466 -3.735 12.403 1.00 23.27 47 SER B N 1
ATOM 1157 C CA . SER B 1 35 ? -5.210 -4.805 13.066 1.00 23.12 47 SER B CA 1
ATOM 1158 C C . SER B 1 35 ? -6.540 -4.283 13.602 1.00 27.11 47 SER B C 1
ATOM 1159 O O . SER B 1 35 ? -7.450 -5.061 13.884 1.00 30.69 47 SER B O 1
ATOM 1162 N N . THR B 1 36 ? -6.642 -2.962 13.736 1.00 28.79 48 THR B N 1
ATOM 1163 C CA . THR B 1 36 ? -7.824 -2.310 14.308 1.00 25.27 48 THR B CA 1
ATOM 1164 C C . THR B 1 36 ? -8.894 -2.008 13.273 1.00 22.39 48 THR B C 1
ATOM 1165 O O . THR B 1 36 ? -10.003 -1.596 13.619 1.00 26.15 48 THR B O 1
ATOM 1169 N N . GLY B 1 37 ? -8.551 -2.177 12.002 1.00 19.29 49 GLY B N 1
ATOM 1170 C CA . GLY B 1 37 ? -9.430 -1.763 10.930 1.00 18.30 49 GLY B CA 1
ATOM 1171 C C . GLY B 1 37 ? -9.316 -0.291 10.570 1.00 19.08 49 GLY B C 1
ATOM 1172 O O . GLY B 1 37 ? -9.953 0.158 9.621 1.00 21.71 49 GLY B O 1
ATOM 1173 N N . TYR B 1 38 ? -8.516 0.469 11.319 1.00 18.15 50 TYR B N 1
ATOM 1174 C CA . TYR B 1 38 ? -8.300 1.875 10.968 1.00 18.75 50 TYR B CA 1
ATOM 1175 C C . TYR B 1 38 ? -7.245 2.014 9.883 1.00 14.73 50 TYR B C 1
ATOM 1176 O O . TYR B 1 38 ? -6.356 1.168 9.760 1.00 17.04 50 TYR B O 1
ATOM 1185 N N . ALA B 1 39 ? -7.359 3.074 9.091 1.00 13.18 51 ALA B N 1
ATOM 1186 C CA . ALA B 1 39 ? -6.299 3.424 8.148 1.00 13.96 51 ALA B CA 1
ATOM 1187 C C . ALA B 1 39 ? -6.267 4.923 7.902 1.00 12.97 51 ALA B C 1
ATOM 1188 O O . ALA B 1 39 ? -7.263 5.630 8.107 1.00 14.69 51 ALA B O 1
ATOM 1190 N N . TRP B 1 40 ? -5.111 5.411 7.463 1.00 13.12 52 TRP B N 1
ATOM 1191 C CA . TRP B 1 40 ? -4.986 6.808 7.083 1.00 11.44 52 TRP B CA 1
ATOM 1192 C C . TRP B 1 40 ? -5.552 7.000 5.684 1.00 13.39 52 TRP B C 1
ATOM 1193 O O . TRP B 1 40 ? -5.320 6.184 4.787 1.00 18.59 52 TRP B O 1
ATOM 1204 N N A ASN B 1 41 ? -6.354 8.038 5.517 0.56 13.87 53 ASN B N 1
ATOM 1205 N N B ASN B 1 41 ? -6.284 8.099 5.508 0.44 13.63 53 ASN B N 1
ATOM 1206 C CA A ASN B 1 41 ? -6.771 8.429 4.188 0.56 14.55 53 ASN B CA 1
ATOM 1207 C CA B ASN B 1 41 ? -6.865 8.477 4.222 0.44 15.18 53 ASN B CA 1
ATOM 1208 C C A ASN B 1 41 ? -6.158 9.789 3.932 0.56 12.96 53 ASN B C 1
ATOM 1209 C C B ASN B 1 41 ? -6.420 9.889 3.846 0.44 13.04 53 ASN B C 1
ATOM 1210 O O A ASN B 1 41 ? -5.988 10.594 4.852 0.56 13.48 53 ASN B O 1
ATOM 1211 O O B ASN B 1 41 ? -6.660 10.841 4.594 0.44 16.38 53 ASN B O 1
ATOM 1220 N N . ILE B 1 42 ? -5.782 10.030 2.688 1.00 15.63 54 ILE B N 1
ATOM 1221 C CA . ILE B 1 42 ? -5.159 11.295 2.333 1.00 12.93 54 ILE B CA 1
ATOM 1222 C C . ILE B 1 42 ? -6.004 12.073 1.333 1.00 15.62 54 ILE B C 1
ATOM 1223 O O . ILE B 1 42 ? -6.632 11.494 0.448 1.00 18.12 54 ILE B O 1
ATOM 1228 N N . GLU B 1 43 ? -6.037 13.388 1.509 1.00 15.15 55 GLU B N 1
ATOM 1229 C CA . GLU B 1 43 ? -6.684 14.292 0.567 1.00 15.26 55 GLU B CA 1
ATOM 1230 C C . GLU B 1 43 ? -5.692 15.370 0.138 1.00 13.74 55 GLU B C 1
ATOM 1231 O O . GLU B 1 43 ? -5.076 16.032 0.968 1.00 15.67 55 GLU B O 1
ATOM 1233 N N . TYR B 1 44 ? -5.513 15.515 -1.171 1.00 18.42 56 TYR B N 1
ATOM 1234 C CA . TYR B 1 44 ? -4.666 16.566 -1.727 1.00 16.74 56 TYR B CA 1
ATOM 1235 C C . TYR B 1 44 ? -5.186 16.873 -3.118 1.00 17.70 56 TYR B C 1
ATOM 1236 O O . TYR B 1 44 ? -5.950 16.080 -3.686 1.00 20.33 56 TYR B O 1
ATOM 1245 N N . PRO B 1 45 ? -4.811 18.037 -3.667 1.00 23.42 57 PRO B N 1
ATOM 1246 C CA . PRO B 1 45 ? -5.284 18.378 -5.012 1.00 25.82 57 PRO B CA 1
ATOM 1247 C C . PRO B 1 45 ? -4.568 17.526 -6.051 1.00 18.40 57 PRO B C 1
ATOM 1248 O O . PRO B 1 45 ? -3.334 17.549 -6.125 1.00 17.57 57 PRO B O 1
ATOM 1252 N N . THR B 1 46 ? -5.337 16.781 -6.839 1.00 25.40 58 THR B N 1
ATOM 1253 C CA . THR B 1 46 ? -4.756 15.849 -7.794 1.00 27.09 58 THR B CA 1
ATOM 1254 C C . THR B 1 46 ? -4.047 16.578 -8.925 1.00 18.07 58 THR B C 1
ATOM 1255 O O . THR B 1 46 ? -3.234 15.981 -9.633 1.00 25.20 58 THR B O 1
ATOM 1259 N N . ASP B 1 47 ? -4.326 17.870 -9.092 1.00 17.71 59 ASP B N 1
ATOM 1260 C CA . ASP B 1 47 ? -3.586 18.643 -10.091 1.00 17.13 59 ASP B CA 1
ATOM 1261 C C . ASP B 1 47 ? -2.240 19.151 -9.574 1.00 16.24 59 ASP B C 1
ATOM 1262 O O . ASP B 1 47 ? -1.437 19.684 -10.344 1.00 18.59 59 ASP B O 1
ATOM 1267 N N . THR B 1 48 ? -1.999 18.977 -8.274 1.00 13.51 60 THR B N 1
ATOM 1268 C CA . THR B 1 48 ? -0.823 19.551 -7.616 1.00 11.08 60 THR B CA 1
ATOM 1269 C C . THR B 1 48 ? 0.220 18.501 -7.206 1.00 10.60 60 THR B C 1
ATOM 1270 O O . THR B 1 48 ? 1.404 18.809 -7.183 1.00 12.36 60 THR B O 1
ATOM 1274 N N . PHE B 1 49 ? -0.222 17.283 -6.885 1.00 9.49 61 PHE B N 1
ATOM 1275 C CA . PHE B 1 49 ? 0.706 16.171 -6.557 1.00 9.34 61 PHE B CA 1
ATOM 1276 C C . PHE B 1 49 ? 0.304 14.915 -7.298 1.00 9.37 61 PHE B C 1
ATOM 1277 O O . PHE B 1 49 ? -0.884 14.664 -7.530 1.00 12.96 61 PHE B O 1
ATOM 1285 N N . SER B 1 50 ? 1.305 14.116 -7.659 1.00 11.88 62 SER B N 1
ATOM 1286 C CA . SER B 1 50 ? 1.039 12.744 -8.062 1.00 11.91 62 SER B CA 1
ATOM 1287 C C . SER B 1 50 ? 1.573 11.804 -6.997 1.00 13.13 62 SER B C 1
ATOM 1288 O O . SER B 1 50 ? 2.593 12.064 -6.374 1.00 11.44 62 SER B O 1
ATOM 1291 N N . LEU B 1 51 ? 0.862 10.706 -6.772 1.00 13.64 63 LEU B N 1
ATOM 1292 C CA . LEU B 1 51 ? 1.318 9.705 -5.823 1.00 12.69 63 LEU B CA 1
ATOM 1293 C C . LEU B 1 51 ? 2.385 8.855 -6.487 1.00 15.18 63 LEU B C 1
ATOM 1294 O O . LEU B 1 51 ? 2.142 8.237 -7.529 1.00 22.91 63 LEU B O 1
ATOM 1299 N N A SER B 1 52 ? 3.569 8.797 -5.895 0.50 10.20 64 SER B N 1
ATOM 1300 N N B SER B 1 52 ? 3.570 8.841 -5.891 0.50 9.84 64 SER B N 1
ATOM 1301 C CA A SER B 1 52 ? 4.644 8.008 -6.494 0.50 13.14 64 SER B CA 1
ATOM 1302 C CA B SER B 1 52 ? 4.688 8.072 -6.423 0.50 14.06 64 SER B CA 1
ATOM 1303 C C A SER B 1 52 ? 4.884 6.678 -5.786 0.50 16.10 64 SER B C 1
ATOM 1304 C C B SER B 1 52 ? 4.726 6.669 -5.832 0.50 16.07 64 SER B C 1
ATOM 1305 O O A SER B 1 52 ? 5.468 5.762 -6.365 0.50 13.90 64 SER B O 1
ATOM 1306 O O B SER B 1 52 ? 5.004 5.696 -6.534 0.50 16.83 64 SER B O 1
ATOM 1311 N N . GLN B 1 53 ? 4.445 6.573 -4.536 1.00 10.78 65 GLN B N 1
ATOM 1312 C CA . GLN B 1 53 ? 4.529 5.305 -3.811 1.00 11.43 65 GLN B CA 1
ATOM 1313 C C . GLN B 1 53 ? 3.623 5.331 -2.582 1.00 12.63 65 GLN B C 1
ATOM 1314 O O . GLN B 1 53 ? 3.448 6.373 -1.939 1.00 10.54 65 GLN B O 1
ATOM 1320 N N . ASP B 1 54 ? 3.037 4.182 -2.258 1.00 10.19 66 ASP B N 1
ATOM 1321 C CA . ASP B 1 54 ? 2.246 4.048 -1.039 1.00 11.70 66 ASP B CA 1
ATOM 1322 C C . ASP B 1 54 ? 2.553 2.693 -0.433 1.00 13.88 66 ASP B C 1
ATOM 1323 O O . ASP B 1 54 ? 2.465 1.662 -1.111 1.00 12.54 66 ASP B O 1
ATOM 1328 N N . THR B 1 55 ? 2.926 2.694 0.841 1.00 10.62 67 THR B N 1
ATOM 1329 C CA . THR B 1 55 ? 3.392 1.484 1.491 1.00 9.84 67 THR B CA 1
ATOM 1330 C C . THR B 1 55 ? 2.879 1.382 2.907 1.00 9.62 67 THR B C 1
ATOM 1331 O O . THR B 1 55 ? 2.722 2.384 3.602 1.00 11.55 67 THR B O 1
ATOM 1335 N N A ILE B 1 56 ? 2.607 0.155 3.339 0.27 10.01 68 ILE B N 1
ATOM 1336 N N B ILE B 1 56 ? 2.613 0.158 3.337 0.73 9.74 68 ILE B N 1
ATOM 1337 C CA A ILE B 1 56 ? 2.437 -0.135 4.760 0.27 12.83 68 ILE B CA 1
ATOM 1338 C CA B ILE B 1 56 ? 2.460 -0.103 4.759 0.73 10.36 68 ILE B CA 1
ATOM 1339 C C A ILE B 1 56 ? 3.443 -1.214 5.141 0.27 14.53 68 ILE B C 1
ATOM 1340 C C B ILE B 1 56 ? 3.469 -1.184 5.115 0.73 14.92 68 ILE B C 1
ATOM 1341 O O A ILE B 1 56 ? 3.533 -2.251 4.480 0.27 15.99 68 ILE B O 1
ATOM 1342 O O B ILE B 1 56 ? 3.608 -2.179 4.395 0.73 15.80 68 ILE B O 1
ATOM 1351 N N . LYS B 1 57 ? 4.211 -0.967 6.197 1.00 13.23 69 LYS B N 1
ATOM 1352 C CA . LYS B 1 57 ? 5.317 -1.857 6.540 1.00 16.01 69 LYS B CA 1
ATOM 1353 C C . LYS B 1 57 ? 5.568 -1.911 8.032 1.00 22.62 69 LYS B C 1
ATOM 1354 O O . LYS B 1 57 ? 5.013 -1.120 8.799 1.00 20.28 69 LYS B O 1
ATOM 1360 N N . ALA B 1 58 ? 6.420 -2.847 8.436 1.00 26.80 70 ALA B N 1
ATOM 1361 C CA . ALA B 1 58 ? 6.780 -3.001 9.839 1.00 26.06 70 ALA B CA 1
ATOM 1362 C C . ALA B 1 58 ? 7.976 -2.129 10.211 1.00 41.09 70 ALA B C 1
ATOM 1363 O O . ALA B 1 58 ? 8.642 -1.561 9.346 1.00 40.37 70 ALA B O 1
ATOM 1365 N N . GLU B 1 59 ? 8.239 -2.023 11.510 1.00 53.07 71 GLU B N 1
ATOM 1366 C CA . GLU B 1 59 ? 9.409 -1.303 11.995 1.00 61.32 71 GLU B CA 1
ATOM 1367 C C . GLU B 1 59 ? 10.508 -2.298 12.346 1.00 66.46 71 GLU B C 1
ATOM 1368 O O . GLU B 1 59 ? 10.226 -3.379 12.862 1.00 70.10 71 GLU B O 1
ATOM 1370 N N . PRO B 1 60 ? 11.767 -1.940 12.054 1.00 71.94 72 PRO B N 1
ATOM 1371 C CA . PRO B 1 60 ? 12.927 -2.784 12.367 1.00 72.08 72 PRO B CA 1
ATOM 1372 C C . PRO B 1 60 ? 12.955 -3.197 13.837 1.00 71.99 72 PRO B C 1
ATOM 1373 O O . PRO B 1 60 ? 12.653 -4.350 14.146 1.00 71.86 72 PRO B O 1
ATOM 1377 N N . PHE B 1 68 ? 4.478 -7.147 12.143 1.00 52.16 80 PHE B N 1
ATOM 1378 C CA . PHE B 1 68 ? 3.207 -6.584 11.698 1.00 41.09 80 PHE B CA 1
ATOM 1379 C C . PHE B 1 68 ? 3.367 -5.134 11.252 1.00 34.83 80 PHE B C 1
ATOM 1380 O O . PHE B 1 68 ? 4.040 -4.342 11.916 1.00 35.62 80 PHE B O 1
ATOM 1382 N N . PRO B 1 69 ? 2.735 -4.779 10.128 1.00 33.37 81 PRO B N 1
ATOM 1383 C CA . PRO B 1 69 ? 2.845 -3.423 9.580 1.00 29.85 81 PRO B CA 1
ATOM 1384 C C . PRO B 1 69 ? 2.345 -2.362 10.560 1.00 34.20 81 PRO B C 1
ATOM 1385 O O . PRO B 1 69 ? 1.253 -2.497 11.116 1.00 31.87 81 PRO B O 1
ATOM 1389 N N . SER B 1 70 ? 3.138 -1.316 10.765 1.00 23.70 82 SER B N 1
ATOM 1390 C CA . SER B 1 70 ? 2.773 -0.271 11.705 1.00 17.52 82 SER B CA 1
ATOM 1391 C C . SER B 1 70 ? 3.228 1.099 11.220 1.00 15.88 82 SER B C 1
ATOM 1392 O O . SER B 1 70 ? 3.119 2.073 11.950 1.00 17.40 82 SER B O 1
ATOM 1395 N N . ILE B 1 71 ? 3.733 1.171 9.990 1.00 13.41 83 ILE B N 1
ATOM 1396 C CA . ILE B 1 71 ? 4.158 2.432 9.410 1.00 12.03 83 ILE B CA 1
ATOM 1397 C C . ILE B 1 71 ? 3.532 2.566 8.036 1.00 12.78 83 ILE B C 1
ATOM 1398 O O . ILE B 1 71 ? 3.654 1.658 7.213 1.00 15.81 83 ILE B O 1
ATOM 1403 N N . ARG B 1 72 ? 2.844 3.682 7.822 1.00 10.98 84 ARG B N 1
ATOM 1404 C CA . ARG B 1 72 ? 2.264 4.034 6.539 1.00 10.17 84 ARG B CA 1
ATOM 1405 C C . ARG B 1 72 ? 3.149 5.109 5.920 1.00 12.09 84 ARG B C 1
ATOM 1406 O O . ARG B 1 72 ? 3.434 6.119 6.556 1.00 12.10 84 ARG B O 1
ATOM 1414 N N . GLU B 1 73 ? 3.591 4.898 4.684 1.00 9.98 85 GLU B N 1
ATOM 1415 C CA . GLU B 1 73 ? 4.407 5.896 4.008 1.00 10.27 85 GLU B CA 1
ATOM 1416 C C . GLU B 1 73 ? 3.823 6.222 2.649 1.00 10.17 85 GLU B C 1
ATOM 1417 O O . GLU B 1 73 ? 3.601 5.328 1.824 1.00 13.67 85 GLU B O 1
ATOM 1423 N N . ILE B 1 74 ? 3.580 7.508 2.422 1.00 9.18 86 ILE B N 1
ATOM 1424 C CA . ILE B 1 74 ? 2.977 7.978 1.179 1.00 8.87 86 ILE B CA 1
ATOM 1425 C C . ILE B 1 74 ? 3.930 8.981 0.556 1.00 12.32 86 ILE B C 1
ATOM 1426 O O . ILE B 1 74 ? 4.332 9.944 1.211 1.00 11.46 86 ILE B O 1
ATOM 1431 N N . GLN B 1 75 ? 4.314 8.752 -0.698 1.00 8.56 87 GLN B N 1
ATOM 1432 C CA . GLN B 1 75 ? 5.268 9.647 -1.331 1.00 9.25 87 GLN B CA 1
ATOM 1433 C C . GLN B 1 75 ? 4.568 10.440 -2.424 1.00 10.43 87 GLN B C 1
ATOM 1434 O O . GLN B 1 75 ? 3.868 9.872 -3.272 1.00 11.25 87 GLN B O 1
ATOM 1440 N N . LEU B 1 76 ? 4.737 11.762 -2.382 1.00 7.35 88 LEU B N 1
ATOM 1441 C CA . LEU B 1 76 ? 4.094 12.649 -3.355 1.00 9.27 88 LEU B CA 1
ATOM 1442 C C . LEU B 1 76 ? 5.093 13.495 -4.137 1.00 10.90 88 LEU B C 1
ATOM 1443 O O . LEU B 1 76 ? 6.049 14.019 -3.576 1.00 11.06 88 LEU B O 1
ATOM 1448 N N . LYS B 1 77 ? 4.818 13.670 -5.425 1.00 8.63 89 LYS B N 1
ATOM 1449 C CA . LYS B 1 77 ? 5.659 14.470 -6.313 1.00 7.63 89 LYS B CA 1
ATOM 1450 C C . LYS B 1 77 ? 4.888 15.706 -6.781 1.00 9.99 89 LYS B C 1
ATOM 1451 O O . LYS B 1 77 ? 3.767 15.590 -7.268 1.00 10.76 89 LYS B O 1
ATOM 1457 N N . PRO B 1 78 ? 5.488 16.897 -6.642 1.00 8.03 90 PRO B N 1
ATOM 1458 C CA . PRO B 1 78 ? 4.810 18.112 -7.115 1.00 11.30 90 PRO B CA 1
ATOM 1459 C C . PRO B 1 78 ? 4.575 18.134 -8.622 1.00 11.97 90 PRO B C 1
ATOM 1460 O O . PRO B 1 78 ? 5.412 17.675 -9.410 1.00 10.71 90 PRO B O 1
ATOM 1464 N N . LEU B 1 79 ? 3.437 18.711 -9.009 1.00 11.14 91 LEU B N 1
ATOM 1465 C CA . LEU B 1 79 ? 3.081 18.890 -10.413 1.00 11.75 91 LEU B CA 1
ATOM 1466 C C . LEU B 1 79 ? 2.906 20.360 -10.793 1.00 13.35 91 LEU B C 1
ATOM 1467 O O . LEU B 1 79 ? 2.870 20.702 -11.971 1.00 14.13 91 LEU B O 1
ATOM 1472 N N . LYS B 1 80 ? 2.746 21.208 -9.782 1.00 13.30 92 LYS B N 1
ATOM 1473 C CA . LYS B 1 80 ? 2.558 22.637 -9.985 1.00 13.00 92 LYS B CA 1
ATOM 1474 C C . LYS B 1 80 ? 3.171 23.387 -8.824 1.00 13.38 92 LYS B C 1
ATOM 1475 O O . LYS B 1 80 ? 3.360 22.826 -7.744 1.00 14.17 92 LYS B O 1
ATOM 1481 N N . VAL B 1 81 ? 3.490 24.656 -9.046 1.00 11.94 93 VAL B N 1
ATOM 1482 C CA . VAL B 1 81 ? 3.921 25.502 -7.941 1.00 10.84 93 VAL B CA 1
ATOM 1483 C C . VAL B 1 81 ? 2.722 26.211 -7.322 1.00 13.92 93 VAL B C 1
ATOM 1484 O O . VAL B 1 81 ? 1.667 26.333 -7.941 1.00 14.97 93 VAL B O 1
ATOM 1488 N N . GLY B 1 82 ? 2.893 26.663 -6.084 1.00 12.03 94 GLY B N 1
ATOM 1489 C CA . GLY B 1 82 ? 1.854 27.390 -5.386 1.00 12.05 94 GLY B CA 1
ATOM 1490 C C . GLY B 1 82 ? 1.718 26.884 -3.967 1.00 14.07 94 GLY B C 1
ATOM 1491 O O . GLY B 1 82 ? 2.465 26.000 -3.553 1.00 12.92 94 GLY B O 1
ATOM 1492 N N . THR B 1 83 ? 0.763 27.442 -3.234 1.00 11.56 95 THR B N 1
ATOM 1493 C CA . THR B 1 83 ? 0.518 27.056 -1.843 1.00 8.18 95 THR B CA 1
ATOM 1494 C C . THR B 1 83 ? -0.687 26.124 -1.800 1.00 10.63 95 THR B C 1
ATOM 1495 O O . THR B 1 83 ? -1.750 26.417 -2.371 1.00 15.06 95 THR B O 1
ATOM 1499 N N . THR B 1 84 ? -0.506 24.983 -1.143 1.00 10.60 96 THR B N 1
ATOM 1500 C CA . THR B 1 84 ? -1.523 23.945 -1.160 1.00 12.81 96 THR B CA 1
ATOM 1501 C C . THR B 1 84 ? -1.684 23.319 0.227 1.00 13.96 96 THR B C 1
ATOM 1502 O O . THR B 1 84 ? -0.957 23.659 1.158 1.00 14.97 96 THR B O 1
ATOM 1506 N N . THR B 1 85 ? -2.669 22.432 0.363 1.00 15.29 97 THR B N 1
ATOM 1507 C CA . THR B 1 85 ? -2.959 21.791 1.641 1.00 14.46 97 THR B CA 1
ATOM 1508 C C . THR B 1 85 ? -3.066 20.281 1.450 1.00 14.73 97 THR B C 1
ATOM 1509 O O . THR B 1 85 ? -3.709 19.811 0.506 1.00 16.44 97 THR B O 1
ATOM 1513 N N . ILE B 1 86 ? -2.407 19.530 2.329 1.00 10.49 98 ILE B N 1
ATOM 1514 C CA . ILE B 1 86 ? -2.574 18.081 2.402 1.00 12.21 98 ILE B CA 1
ATOM 1515 C C . ILE B 1 86 ? -3.279 17.762 3.724 1.00 10.63 98 ILE B C 1
ATOM 1516 O O . ILE B 1 86 ? -2.885 18.259 4.776 1.00 14.52 98 ILE B O 1
ATOM 1521 N N . LYS B 1 87 ? -4.338 16.967 3.659 1.00 12.15 99 LYS B N 1
ATOM 1522 C CA . LYS B 1 87 ? -5.072 16.571 4.859 1.00 15.84 99 LYS B CA 1
ATOM 1523 C C . LYS B 1 87 ? -5.090 15.056 4.977 1.00 13.91 99 LYS B C 1
ATOM 1524 O O . LYS B 1 87 ? -5.287 14.359 3.987 1.00 14.49 99 LYS B O 1
ATOM 1530 N N . LEU B 1 88 ? -4.887 14.543 6.187 1.00 11.25 100 LEU B N 1
ATOM 1531 C CA . LEU B 1 88 ? -5.067 13.112 6.407 1.00 10.75 100 LEU B CA 1
ATOM 1532 C C . LEU B 1 88 ? -6.006 12.859 7.565 1.00 11.42 100 LEU B C 1
ATOM 1533 O O . LEU B 1 88 ? -6.060 13.637 8.511 1.00 16.48 100 LEU B O 1
ATOM 1538 N N . GLY B 1 89 ? -6.757 11.775 7.469 1.00 10.99 101 GLY B N 1
ATOM 1539 C CA . GLY B 1 89 ? -7.622 11.368 8.559 1.00 12.29 101 GLY B CA 1
ATOM 1540 C C . GLY B 1 89 ? -7.435 9.894 8.846 1.00 14.03 101 GLY B C 1
ATOM 1541 O O . GLY B 1 89 ? -7.256 9.087 7.945 1.00 14.51 101 GLY B O 1
ATOM 1542 N N . TYR B 1 90 ? -7.479 9.539 10.118 1.00 10.81 102 TYR B N 1
ATOM 1543 C CA . TYR B 1 90 ? -7.373 8.141 10.519 1.00 10.61 102 TYR B CA 1
ATOM 1544 C C . TYR B 1 90 ? -8.762 7.632 10.877 1.00 13.74 102 TYR B C 1
ATOM 1545 O O . TYR B 1 90 ? -9.342 8.058 11.872 1.00 14.78 102 TYR B O 1
ATOM 1554 N N . SER B 1 91 ? -9.293 6.721 10.070 1.00 13.80 103 SER B N 1
ATOM 1555 C CA . SER B 1 91 ? -10.666 6.234 10.283 1.00 16.24 103 SER B CA 1
ATOM 1556 C C . SER B 1 91 ? -10.872 4.799 9.811 1.00 27.40 103 SER B C 1
ATOM 1557 O O . SER B 1 91 ? -9.979 4.204 9.220 1.00 20.83 103 SER B O 1
ATOM 1560 N N . ARG B 1 92 ? -12.060 4.256 10.083 1.00 25.38 104 ARG B N 1
ATOM 1561 C CA . ARG B 1 92 ? -12.460 2.933 9.601 1.00 27.59 104 ARG B CA 1
ATOM 1562 C C . ARG B 1 92 ? -13.328 3.094 8.362 1.00 32.20 104 ARG B C 1
ATOM 1563 O O . ARG B 1 92 ? -14.369 3.743 8.417 1.00 36.63 104 ARG B O 1
ATOM 1571 N N . PRO B 1 93 ? -12.894 2.509 7.236 1.00 56.02 105 PRO B N 1
ATOM 1572 C CA . PRO B 1 93 ? -13.553 2.671 5.934 1.00 56.89 105 PRO B CA 1
ATOM 1573 C C . PRO B 1 93 ? -15.069 2.453 5.956 1.00 53.61 105 PRO B C 1
ATOM 1574 O O . PRO B 1 93 ? -15.802 3.317 5.476 1.00 57.13 105 PRO B O 1
ATOM 1578 N N . TRP B 1 94 ? -15.528 1.331 6.502 1.00 45.78 106 TRP B N 1
ATOM 1579 C CA . TRP B 1 94 ? -16.951 0.990 6.455 1.00 47.61 106 TRP B CA 1
ATOM 1580 C C . TRP B 1 94 ? -17.768 1.521 7.638 1.00 46.91 106 TRP B C 1
ATOM 1581 O O . TRP B 1 94 ? -18.978 1.296 7.708 1.00 37.41 106 TRP B O 1
ATOM 1592 N N . GLU B 1 95 ? -17.114 2.219 8.563 1.00 36.87 107 GLU B N 1
ATOM 1593 C CA . GLU B 1 95 ? -17.804 2.753 9.732 1.00 34.58 107 GLU B CA 1
ATOM 1594 C C . GLU B 1 95 ? -18.731 3.896 9.329 1.00 34.69 107 GLU B C 1
ATOM 1595 O O . GLU B 1 95 ? -18.357 4.757 8.528 1.00 34.41 107 GLU B O 1
ATOM 1601 N N . LYS B 1 96 ? -19.942 3.901 9.877 1.00 32.46 108 LYS B N 1
ATOM 1602 C CA . LYS B 1 96 ? -20.886 4.981 9.598 1.00 39.28 108 LYS B CA 1
ATOM 1603 C C . LYS B 1 96 ? -21.110 5.875 10.817 1.00 40.07 108 LYS B C 1
ATOM 1604 O O . LYS B 1 96 ? -21.107 5.403 11.955 1.00 37.37 108 LYS B O 1
ATOM 1610 N N . GLY B 1 97 ? -21.287 7.169 10.568 1.00 33.79 109 GLY B N 1
ATOM 1611 C CA . GLY B 1 97 ? -21.692 8.101 11.605 1.00 39.89 109 GLY B CA 1
ATOM 1612 C C . GLY B 1 97 ? -20.610 8.566 12.562 1.00 40.71 109 GLY B C 1
ATOM 1613 O O . GLY B 1 97 ? -20.913 9.004 13.673 1.00 39.24 109 GLY B O 1
ATOM 1614 N N . LYS B 1 98 ? -19.352 8.484 12.141 1.00 35.93 110 LYS B N 1
ATOM 1615 C CA . LYS B 1 98 ? -18.248 8.929 12.983 1.00 39.12 110 LYS B CA 1
ATOM 1616 C C . LYS B 1 98 ? -17.231 9.746 12.195 1.00 35.57 110 LYS B C 1
ATOM 1617 O O . LYS B 1 98 ? -17.052 9.539 10.998 1.00 36.91 110 LYS B O 1
ATOM 1623 N N . GLU B 1 99 ? -16.579 10.687 12.874 1.00 31.96 111 GLU B N 1
ATOM 1624 C CA . GLU B 1 99 ? -15.502 11.458 12.274 1.00 37.49 111 GLU B CA 1
ATOM 1625 C C . GLU B 1 99 ? -14.163 10.774 12.558 1.00 37.69 111 GLU B C 1
ATOM 1626 O O . GLU B 1 99 ? -14.078 9.912 13.435 1.00 34.61 111 GLU B O 1
ATOM 1632 N N . PRO B 1 100 ? -13.118 11.139 11.802 1.00 29.11 112 PRO B N 1
ATOM 1633 C CA . PRO B 1 100 ? -11.790 10.541 12.008 1.00 22.58 112 PRO B CA 1
ATOM 1634 C C . PRO B 1 100 ? -11.287 10.719 13.440 1.00 20.46 112 PRO B C 1
ATOM 1635 O O . PRO B 1 100 ? -11.497 11.775 14.044 1.00 22.65 112 PRO B O 1
ATOM 1639 N N . LEU B 1 101 ? -10.600 9.706 13.962 1.00 15.02 113 LEU B N 1
ATOM 1640 C CA . LEU B 1 101 ? -10.027 9.772 15.305 1.00 18.95 113 LEU B CA 1
ATOM 1641 C C . LEU B 1 101 ? -8.892 10.765 15.416 1.00 18.41 113 LEU B C 1
ATOM 1642 O O . LEU B 1 101 ? -8.685 11.369 16.476 1.00 21.55 113 LEU B O 1
ATOM 1647 N N . ARG B 1 102 ? -8.124 10.870 14.340 1.00 16.53 114 ARG B N 1
ATOM 1648 C CA . ARG B 1 102 ? -7.018 11.815 14.226 1.00 16.52 114 ARG B CA 1
ATOM 1649 C C . ARG B 1 102 ? -7.085 12.492 12.874 1.00 20.39 114 ARG B C 1
ATOM 1650 O O . ARG B 1 102 ? -7.383 11.857 11.865 1.00 16.94 114 ARG B O 1
ATOM 1658 N N . SER B 1 103 ? -6.792 13.786 12.855 1.00 13.40 115 SER B N 1
ATOM 1659 C CA . SER B 1 103 ? -6.711 14.536 11.617 1.00 16.79 115 SER B CA 1
ATOM 1660 C C . SER B 1 103 ? -5.363 15.234 11.583 1.00 18.28 115 SER B C 1
ATOM 1661 O O . SER B 1 103 ? -4.898 15.755 12.594 1.00 23.10 115 SER B O 1
ATOM 1664 N N . LEU B 1 104 ? -4.731 15.230 10.422 1.00 13.00 116 LEU B N 1
ATOM 1665 C CA . LEU B 1 104 ? -3.489 15.962 10.237 1.00 12.07 116 LEU B CA 1
ATOM 1666 C C . LEU B 1 104 ? -3.675 16.908 9.068 1.00 13.21 116 LEU B C 1
ATOM 1667 O O . LEU B 1 104 ? -4.353 16.572 8.090 1.00 15.50 116 LEU B O 1
ATOM 1672 N N . THR B 1 105 ? -3.082 18.094 9.170 1.00 11.70 117 THR B N 1
ATOM 1673 C CA . THR B 1 105 ? -3.131 19.054 8.077 1.00 14.91 117 THR B CA 1
ATOM 1674 C C . THR B 1 105 ? -1.750 19.667 7.858 1.00 15.31 117 THR B C 1
ATOM 1675 O O . THR B 1 105 ? -1.087 20.073 8.808 1.00 15.85 117 THR B O 1
ATOM 1679 N N . TYR B 1 106 ? -1.313 19.721 6.604 1.00 12.16 118 TYR B N 1
ATOM 1680 C CA . TYR B 1 106 ? -0.029 20.328 6.290 1.00 9.36 118 TYR B CA 1
ATOM 1681 C C . TYR B 1 106 ? -0.241 21.403 5.245 1.00 13.23 118 TYR B C 1
ATOM 1682 O O . TYR B 1 106 ? -0.956 21.177 4.273 1.00 15.77 118 TYR B O 1
ATOM 1691 N N . SER B 1 107 ? 0.372 22.565 5.439 1.00 9.69 119 SER B N 1
ATOM 1692 C CA . SER B 1 107 ? 0.425 23.541 4.361 1.00 11.74 119 SER B CA 1
ATOM 1693 C C . SER B 1 107 ? 1.753 23.409 3.649 1.00 15.29 119 SER B C 1
ATOM 1694 O O . SER B 1 107 ? 2.801 23.422 4.289 1.00 16.31 119 SER B O 1
ATOM 1697 N N . VAL B 1 108 ? 1.711 23.291 2.325 1.00 11.03 120 VAL B N 1
ATOM 1698 C CA . VAL B 1 108 ? 2.924 23.122 1.545 1.00 9.96 120 VAL B CA 1
ATOM 1699 C C . VAL B 1 108 ? 3.044 24.230 0.516 1.00 11.02 120 VAL B C 1
ATOM 1700 O O . VAL B 1 108 ? 2.130 24.454 -0.282 1.00 12.99 120 VAL B O 1
ATOM 1704 N N . VAL B 1 109 ? 4.160 24.950 0.565 1.00 9.25 121 VAL B N 1
ATOM 1705 C CA . VAL B 1 109 ? 4.435 25.995 -0.404 1.00 9.36 121 VAL B CA 1
ATOM 1706 C C . VAL B 1 109 ? 5.449 25.423 -1.369 1.00 12.91 121 VAL B C 1
ATOM 1707 O O . VAL B 1 109 ? 6.566 25.095 -0.969 1.00 11.24 121 VAL B O 1
ATOM 1711 N N . ILE B 1 110 ? 5.044 25.282 -2.626 1.00 10.75 122 ILE B N 1
ATOM 1712 C CA . ILE B 1 110 ? 5.905 24.720 -3.661 1.00 10.93 122 ILE B CA 1
ATOM 1713 C C . ILE B 1 110 ? 6.449 25.856 -4.528 1.00 9.67 122 ILE B C 1
ATOM 1714 O O . ILE B 1 110 ? 5.687 26.644 -5.130 1.00 10.01 122 ILE B O 1
ATOM 1719 N N . ARG B 1 111 ? 7.768 25.978 -4.584 1.00 9.84 123 ARG B N 1
ATOM 1720 C CA . ARG B 1 111 ? 8.371 27.062 -5.347 1.00 13.64 123 ARG B CA 1
ATOM 1721 C C . ARG B 1 111 ? 9.239 26.554 -6.490 1.00 22.45 123 ARG B C 1
ATOM 1722 O O . ARG B 1 111 ? 9.958 25.565 -6.354 1.00 23.09 123 ARG B O 1
#

InterPro domains:
  IPR018990 Proteinase inhibitor I42, chagasin [PF09394] (32-120)
  IPR036331 Chagasin-like superfamily [G3DSA:2.60.40.2020] (13-123)
  IPR036331 Chagasin-like superfamily [SSF141066] (18-122)
  IPR052781 Cysteine protease inhibitor I42 [PTHR36530] (1-122)

Nearest PDB structures (foldseek):
  3m86-assembly1_A  TM=1.009E+00  e=1.732E-23  Entamoeba histolytica HM-1:IMSS
  3m86-assembly2_B  TM=9.837E-01  e=3.636E-20  Entamoeba histolytica HM-1:IMSS
  3m88-assembly3_B  TM=9.792E-01  e=4.012E-19  Entamoeba histolytica HM-1:IMSS
  6cjz-assembly1_A  TM=7.726E-01  e=2.342E-08  Entamoeba histolytica
  3e1z-assembly1_A  TM=7.885E-01  e=1.478E-07  Trypanosoma cruzi

Sequence (215 aa):
GPHMAIHILTEKEDHATLHISSFNDLIKIQLRTNPSTGYAWNIEYPTDTFSSLSQDTIKAEPHPSGMVGFPSIREIQLKPLKVGTTTTIKLGYSRPWEKGKEPLRSLTYSVVIRGPHMAIHILLTEKEDHATLHISSFNNDLIKIQLRTNPSTGYAWNNIEYPTDTFSLSSQDTIIKAEPFPSIREIQLKPLKVGTTTIKLGYSRPWEKGKEPLRSLTYSVVIR

Organism: Entamoeba histolytica (strain ATCC 30459 / HM-1:IMSS / ABRM) (NCBI:txid294381)

CATH classification: 2.60.40.2020

B-factor: mean 25.18, std 20.5, range [6.35, 129.56]

GO terms:
  GO:0004869 cysteine-type endopeptidase inhibitor activity (F, IDA)
  GO:0045335 phagocytic vesicle (C, IDA)
  GO:0005764 lysosome (C, IDA)
  GO:0005764 lysosome (C, EXP)
  GO:0031410 cytoplasmic vesicle (C, EXP)
  GO:0019899 enzyme binding (F, IPI)

Secondary structure (DSSP, 8-state):
--S--EEEE-GGGTT-EEEE-TT-EEEEEEEE-GGGT-EEEEE--TTTEEEEEEEEEE---STTTSS-SEEEEEEEEESS-EEEEEEEEEE-TT--S---SEEEEEEEEE-/--S--EEEE-GGGTT-EEEE-TT-EEEEEEE--GGGT-EEEEE--TTTEEEEEEEEE------EEEEEEEE-S-EEEEEEEEEE-TT--S---SEEEEEEEEE-

Foldseek 3Di:
DDPEEEAEAEPVCFPPEAEGEQAYKYKYKYKDAVVVQKDKDKDKDVQFKDFPDWDKAFDQDPVVPGRPIIMIITMIHTPDFAKIKMKMFIGHDPDPDDGGPDMGMYIYGHD/DDPEEEAEAEQVCFPHEAEGELQYKYKYKYFADVVVQKDKDKDWDCQFWDWDDWDFDDDCVTTMTITMIHTNDFAKIKMKMFIGHPPDPDDGGPDMGMYIYGYD

Radius of gyration: 20.56 Å; Cα contacts (8 Å, |Δi|>4): 518; chains: 2; bounding box: 68×34×39 Å